Protein AF-A0A662BK34-F1 (afdb_monomer_lite)

pLDDT: mean 85.8, std 8.91, range [54.91, 97.69]

Secondary structure (DSSP, 8-state):
--HHHHHHHHHHHHHHHHHGGGTTT-EE-SSPPBTTEEEEEETTEEEEEESS--TTSEEEEESEEEEEEEEEESS-SSPPPPEEEETTEEEEE----TT--SS-EEEEEEEEEEEEETTS-EEPP-TTS-EEEETTSSEEEEEEE-SSSSS-EEEEEEEEEEE----S-EEEEEESS--SS-EEEEETTEEEEE-TT--EEEEE--SSS-EEEEEEES-STTTTS-----EEEEEE-

Foldseek 3Di:
DPVVVVVVVVVVVVCCVQCVVQPPPWAADLADADPQGGWTDDVQKIKGWGQPCDPVQKDKRAFKDFAWPFKAWSNDPPDTWDWDDDPRIIITRHDPDPPADNGTTIMMTGGPDDMGGRSQQAFEADPQRKTWWFPVNWDFDWDWDAPDPVGIDTAGFKTKHKYDAGPFFKKKKFAPDQDQAWKWKAKQNDIDIRHRPRGIDIDTHDHPDIIMIMMGGPDPVCSNPHPPGRGMMIHTD

Structure (mmCIF, N/CA/C/O backbone):
data_AF-A0A662BK34-F1
#
_entry.id   AF-A0A662BK34-F1
#
loop_
_atom_site.group_PDB
_atom_site.id
_atom_site.type_symbol
_atom_site.label_atom_id
_atom_site.label_alt_id
_atom_site.label_comp_id
_atom_site.label_asym_id
_atom_site.label_entity_id
_atom_site.label_seq_id
_atom_site.pdbx_PDB_ins_code
_atom_site.Cartn_x
_atom_site.Cartn_y
_atom_site.Cartn_z
_atom_site.occupancy
_atom_site.B_iso_or_equiv
_atom_site.auth_seq_id
_atom_site.auth_comp_id
_atom_site.auth_asym_id
_atom_site.auth_atom_id
_atom_site.pdbx_PDB_model_num
ATOM 1 N N . ILE A 1 1 ? -13.300 9.772 -33.856 1.00 63.00 1 ILE A N 1
ATOM 2 C CA . ILE A 1 1 ? -11.985 9.731 -33.183 1.00 63.00 1 ILE A CA 1
ATOM 3 C C . ILE A 1 1 ? -11.065 10.615 -33.995 1.00 63.00 1 ILE A C 1
ATOM 5 O O . ILE A 1 1 ? -10.860 10.325 -35.169 1.00 63.00 1 ILE A O 1
ATOM 9 N N . ILE A 1 2 ? -10.613 11.719 -33.412 1.00 89.44 2 ILE A N 1
ATOM 10 C CA . ILE A 1 2 ? -9.657 12.636 -34.048 1.00 89.44 2 ILE A CA 1
ATOM 11 C C . ILE A 1 2 ? -8.292 11.929 -34.095 1.00 89.44 2 ILE A C 1
ATOM 13 O O . ILE A 1 2 ? -8.001 11.102 -33.230 1.00 89.44 2 ILE A O 1
ATOM 17 N N . ASP A 1 3 ? -7.444 12.216 -35.085 1.00 88.50 3 ASP A N 1
ATOM 18 C CA . ASP A 1 3 ? -6.164 11.506 -35.256 1.00 88.50 3 ASP A CA 1
ATOM 19 C C . ASP A 1 3 ? -5.284 11.518 -33.998 1.00 88.50 3 ASP A C 1
ATOM 21 O O . ASP A 1 3 ? -4.658 10.508 -33.676 1.00 88.50 3 ASP A O 1
ATOM 25 N N . PHE A 1 4 ? -5.316 12.613 -33.236 1.00 89.12 4 PHE A N 1
ATOM 26 C CA . PHE A 1 4 ? -4.666 12.711 -31.930 1.00 89.12 4 PHE A CA 1
ATOM 27 C C . PHE A 1 4 ? -5.143 11.628 -30.946 1.00 89.12 4 PHE A C 1
ATOM 29 O O . PHE A 1 4 ? -4.330 10.901 -30.380 1.00 89.12 4 PHE A O 1
ATOM 36 N N . GLU A 1 5 ? -6.458 11.463 -30.775 1.00 91.00 5 GLU A N 1
ATOM 37 C CA . GLU A 1 5 ? -7.036 10.460 -29.869 1.00 91.00 5 GLU A CA 1
ATOM 38 C C . GLU A 1 5 ? -6.658 9.040 -30.306 1.00 91.00 5 GLU A C 1
ATOM 40 O O . GLU A 1 5 ? -6.354 8.180 -29.479 1.00 91.00 5 GLU A O 1
ATOM 45 N N . LYS A 1 6 ? -6.627 8.793 -31.621 1.00 92.50 6 LYS A N 1
ATOM 46 C CA . LYS A 1 6 ? -6.211 7.506 -32.187 1.00 92.50 6 LYS A CA 1
ATOM 47 C C . LYS A 1 6 ? -4.746 7.207 -31.876 1.00 92.50 6 LYS A C 1
ATOM 49 O O . LYS A 1 6 ? -4.426 6.071 -31.533 1.00 92.50 6 LYS A O 1
ATOM 54 N N . GLN A 1 7 ? -3.862 8.194 -32.007 1.00 92.38 7 GLN A N 1
ATOM 55 C CA . GLN A 1 7 ? -2.442 8.047 -31.675 1.00 92.38 7 GLN A CA 1
ATOM 56 C C . GLN A 1 7 ? -2.240 7.829 -30.174 1.00 92.38 7 GLN A C 1
ATOM 58 O O . GLN A 1 7 ? -1.493 6.930 -29.794 1.00 92.38 7 GLN A O 1
ATOM 63 N N . LEU A 1 8 ? -2.966 8.569 -29.331 1.00 92.12 8 LEU A N 1
ATOM 64 C CA . LEU A 1 8 ? -2.924 8.413 -27.879 1.00 92.12 8 LEU A CA 1
ATOM 65 C C . LEU A 1 8 ? -3.341 7.001 -27.451 1.00 92.12 8 LEU A C 1
ATOM 67 O O . LEU A 1 8 ? -2.605 6.328 -26.733 1.00 92.12 8 LEU A O 1
ATOM 71 N N . LEU A 1 9 ? -4.491 6.518 -27.931 1.00 94.12 9 LEU A N 1
ATOM 72 C CA . LEU A 1 9 ? -4.982 5.174 -27.610 1.00 94.12 9 LEU A CA 1
ATOM 73 C C . LEU A 1 9 ? -4.035 4.081 -28.112 1.00 94.12 9 LEU A C 1
ATOM 75 O O . LEU A 1 9 ? -3.828 3.087 -27.418 1.00 94.12 9 LEU A O 1
ATOM 79 N N . LYS A 1 10 ? -3.421 4.271 -29.287 1.00 93.62 10 LYS A N 1
ATOM 80 C CA . LYS A 1 10 ? -2.387 3.359 -29.791 1.00 93.62 10 LYS A CA 1
ATOM 81 C C . LYS A 1 10 ? -1.150 3.340 -28.895 1.00 93.62 10 LYS A C 1
ATOM 83 O O . LYS A 1 10 ? -0.682 2.254 -28.578 1.00 93.62 10 LYS A O 1
ATOM 88 N N . GLY A 1 11 ? -0.658 4.501 -28.462 1.00 92.38 11 GLY A N 1
ATOM 89 C CA . GLY A 1 11 ? 0.490 4.589 -27.553 1.00 92.38 11 GLY A CA 1
ATOM 90 C C . GLY A 1 11 ? 0.216 3.913 -26.208 1.00 92.38 11 GLY A C 1
ATOM 91 O O . GLY A 1 11 ? 1.036 3.136 -25.724 1.00 92.38 11 GLY A O 1
ATOM 92 N N . ILE A 1 12 ? -0.980 4.121 -25.646 1.00 94.25 12 ILE A N 1
ATOM 93 C CA . ILE A 1 12 ? -1.428 3.421 -24.432 1.00 94.25 12 ILE A CA 1
ATOM 94 C C . ILE A 1 12 ? -1.471 1.906 -24.669 1.00 94.25 12 ILE A C 1
ATOM 96 O O . ILE A 1 12 ? -0.979 1.145 -23.839 1.00 94.25 12 ILE A O 1
ATOM 100 N N . GLY A 1 13 ? -2.026 1.463 -25.802 1.00 95.19 13 GLY A N 1
ATOM 101 C CA . GLY A 1 13 ? -2.084 0.049 -26.177 1.00 95.19 13 GLY A CA 1
ATOM 102 C C . GLY A 1 13 ? -0.701 -0.597 -26.260 1.00 95.19 13 GLY A C 1
ATOM 103 O O . GLY A 1 13 ? -0.473 -1.619 -25.622 1.00 95.19 13 GLY A O 1
ATOM 104 N N . GLN A 1 14 ? 0.244 0.041 -26.953 1.00 94.00 14 GLN A N 1
ATOM 105 C CA . GLN A 1 14 ? 1.631 -0.430 -27.069 1.00 94.00 14 GLN A CA 1
ATOM 106 C C . GLN A 1 14 ? 2.324 -0.528 -25.706 1.00 94.00 14 GLN A C 1
ATOM 108 O O . GLN A 1 14 ? 3.015 -1.505 -25.419 1.00 94.00 14 GLN A O 1
ATOM 113 N N . TRP A 1 15 ? 2.110 0.456 -24.828 1.00 95.12 15 TRP A N 1
ATOM 114 C CA . TRP A 1 15 ? 2.654 0.395 -23.475 1.00 95.12 15 TRP A CA 1
ATOM 115 C C . TRP A 1 15 ? 2.042 -0.757 -22.665 1.00 95.12 15 TRP A C 1
ATOM 117 O O . TRP A 1 15 ? 2.765 -1.451 -21.947 1.00 95.12 15 TRP A O 1
ATOM 127 N N . LEU A 1 16 ? 0.731 -0.991 -22.795 1.00 95.88 16 LEU A N 1
ATOM 128 C CA . LEU A 1 16 ? 0.013 -2.073 -22.113 1.00 95.88 16 LEU A CA 1
ATOM 129 C C . LEU A 1 16 ? 0.376 -3.467 -22.634 1.00 95.88 16 LEU A C 1
ATOM 131 O O . LEU A 1 16 ? 0.352 -4.411 -21.848 1.00 95.88 16 LEU A O 1
ATOM 135 N N . GLU A 1 17 ? 0.740 -3.623 -23.906 1.00 94.38 17 GLU A N 1
ATOM 136 C CA . GLU A 1 17 ? 1.215 -4.909 -24.443 1.00 94.38 17 GLU A CA 1
ATOM 137 C C . GLU A 1 17 ? 2.456 -5.411 -23.691 1.00 94.38 17 GLU A C 1
ATOM 139 O O . GLU A 1 17 ? 2.564 -6.598 -23.387 1.00 94.38 17 GLU A O 1
ATOM 144 N N . ILE A 1 18 ? 3.355 -4.497 -23.317 1.00 93.00 18 ILE A N 1
ATOM 145 C CA . ILE A 1 18 ? 4.576 -4.816 -22.567 1.00 93.00 18 ILE A CA 1
ATOM 146 C C . ILE A 1 18 ? 4.300 -4.840 -21.057 1.00 93.00 18 ILE A C 1
ATOM 148 O O . ILE A 1 18 ? 4.719 -5.757 -20.348 1.00 93.00 18 ILE A O 1
ATOM 152 N N . ASN A 1 19 ? 3.592 -3.826 -20.549 1.00 95.81 19 ASN A N 1
ATOM 153 C CA . ASN A 1 19 ? 3.498 -3.548 -19.115 1.00 95.81 19 ASN A CA 1
ATOM 154 C C . ASN A 1 19 ? 2.170 -3.964 -18.471 1.00 95.81 19 ASN A C 1
ATOM 156 O O . ASN A 1 19 ? 1.983 -3.793 -17.265 1.00 95.81 19 ASN A O 1
ATOM 160 N N . GLY A 1 20 ? 1.247 -4.550 -19.234 1.00 96.25 20 GLY A N 1
ATOM 161 C CA . GLY A 1 20 ? -0.103 -4.886 -18.781 1.00 96.25 20 GLY A CA 1
ATOM 162 C C . GLY A 1 20 ? -0.134 -5.808 -17.563 1.00 96.25 20 GLY A C 1
ATOM 163 O O . GLY A 1 20 ? -1.050 -5.710 -16.748 1.00 96.25 20 GLY A O 1
ATOM 164 N N . GLU A 1 21 ? 0.889 -6.646 -17.357 1.00 96.00 21 GLU A N 1
ATOM 165 C CA . GLU A 1 21 ? 1.012 -7.478 -16.149 1.00 96.00 21 GLU A CA 1
ATOM 166 C C . GLU A 1 21 ? 1.027 -6.642 -14.854 1.00 96.00 21 GLU A C 1
ATOM 168 O O . GLU A 1 21 ? 0.511 -7.100 -13.831 1.00 96.00 21 GLU A O 1
ATOM 173 N N . ALA A 1 22 ? 1.566 -5.422 -14.903 1.00 96.44 22 ALA A N 1
ATOM 174 C CA . ALA A 1 22 ? 1.644 -4.494 -13.777 1.00 96.44 22 ALA A CA 1
ATOM 175 C C . ALA A 1 22 ? 0.348 -3.703 -13.529 1.00 96.44 22 ALA A C 1
ATOM 177 O O . ALA A 1 22 ? 0.244 -2.983 -12.537 1.00 96.44 22 ALA A O 1
ATOM 178 N N . ILE A 1 23 ? -0.654 -3.848 -14.400 1.00 96.00 23 ILE A N 1
ATOM 179 C CA . ILE A 1 23 ? -1.960 -3.185 -14.286 1.00 96.00 23 ILE A CA 1
ATOM 180 C C . ILE A 1 23 ? -3.066 -4.217 -14.057 1.00 96.00 23 ILE A C 1
ATOM 182 O O . ILE A 1 23 ? -3.838 -4.124 -13.103 1.00 96.00 23 ILE A O 1
ATOM 186 N N . TYR A 1 24 ? -3.147 -5.240 -14.905 1.00 94.44 24 TYR A N 1
ATOM 187 C CA . TYR A 1 24 ? -4.232 -6.212 -14.856 1.00 94.44 24 TYR A CA 1
ATOM 188 C C . TYR A 1 24 ? -4.086 -7.171 -13.676 1.00 94.44 24 TYR A C 1
ATOM 190 O O . TYR A 1 24 ? -3.050 -7.820 -13.493 1.00 94.44 24 TYR A O 1
ATOM 198 N N . ASN A 1 25 ? -5.167 -7.318 -12.905 1.00 92.44 25 ASN A N 1
ATOM 199 C CA . ASN A 1 25 ? -5.241 -8.167 -11.712 1.00 92.44 25 ASN A CA 1
ATOM 200 C C . ASN A 1 25 ? -4.180 -7.838 -10.644 1.00 92.44 25 ASN A C 1
ATOM 202 O O . ASN A 1 25 ? -3.797 -8.714 -9.862 1.00 92.44 25 ASN A O 1
ATOM 206 N N . THR A 1 26 ? -3.677 -6.603 -10.612 1.00 93.38 26 THR A N 1
ATOM 207 C CA . THR A 1 26 ? -2.873 -6.106 -9.494 1.00 93.38 26 THR A CA 1
ATOM 208 C C . THR A 1 26 ? -3.772 -5.498 -8.419 1.00 93.38 26 THR A C 1
ATOM 210 O O . THR A 1 26 ? -4.963 -5.247 -8.617 1.00 93.38 26 THR A O 1
ATOM 213 N N . LYS A 1 27 ? -3.212 -5.321 -7.226 1.00 86.00 27 LYS A N 1
ATOM 214 C CA . LYS A 1 27 ? -3.843 -4.613 -6.113 1.00 86.00 27 LYS A CA 1
ATOM 215 C C . LYS A 1 27 ? -3.007 -3.398 -5.744 1.00 86.00 27 LYS A C 1
ATOM 217 O O . LYS A 1 27 ? -1.825 -3.322 -6.087 1.00 86.00 27 LYS A O 1
ATOM 222 N N . ILE A 1 28 ? -3.623 -2.487 -4.998 1.00 80.00 28 ILE A N 1
ATOM 223 C CA . ILE A 1 28 ? -2.885 -1.437 -4.302 1.00 80.00 28 ILE A CA 1
ATOM 224 C C . ILE A 1 28 ? -1.816 -2.079 -3.408 1.00 80.00 28 ILE A C 1
ATOM 226 O O . ILE A 1 28 ? -2.084 -3.082 -2.739 1.00 80.00 28 ILE A O 1
ATOM 230 N N . SER A 1 29 ? -0.595 -1.553 -3.472 1.00 82.88 29 SER A N 1
ATOM 231 C CA . SER A 1 29 ? 0.490 -1.966 -2.587 1.00 82.88 29 SER A CA 1
ATOM 232 C C . SER A 1 29 ? 0.314 -1.330 -1.206 1.00 82.88 29 SER A C 1
ATOM 234 O O . SER A 1 29 ? -0.200 -0.221 -1.103 1.00 82.88 29 SER A O 1
ATOM 236 N N . ASP A 1 30 ? 0.795 -1.998 -0.155 1.00 75.50 30 ASP A N 1
ATOM 237 C CA . ASP A 1 30 ? 0.890 -1.411 1.194 1.00 75.50 30 ASP A CA 1
ATOM 238 C C . ASP A 1 30 ? 2.028 -0.360 1.295 1.00 75.50 30 ASP A C 1
ATOM 240 O O . ASP A 1 30 ? 2.237 0.246 2.346 1.00 75.50 30 ASP A O 1
ATOM 244 N N . ILE A 1 31 ? 2.768 -0.149 0.200 1.00 84.50 31 ILE A N 1
ATOM 245 C CA . ILE A 1 31 ? 3.833 0.848 0.050 1.00 84.50 31 ILE A CA 1
ATOM 246 C C . ILE A 1 31 ? 3.207 2.168 -0.397 1.00 84.50 31 ILE A C 1
ATOM 248 O O . ILE A 1 31 ? 2.439 2.195 -1.361 1.00 84.50 31 ILE A O 1
ATOM 252 N N . LYS A 1 32 ? 3.541 3.266 0.291 1.00 82.25 32 LYS A N 1
ATOM 253 C CA . LYS A 1 32 ? 3.050 4.597 -0.083 1.00 82.25 32 LYS A CA 1
ATOM 254 C C . LYS A 1 32 ? 3.668 5.046 -1.403 1.00 82.25 32 LYS A C 1
ATOM 256 O O . LYS A 1 32 ? 4.689 4.520 -1.839 1.00 82.25 32 LYS A O 1
ATOM 261 N N . GLU A 1 33 ? 3.054 6.048 -2.014 1.00 87.31 33 GLU A N 1
ATOM 262 C CA . GLU A 1 33 ? 3.647 6.760 -3.142 1.00 87.31 33 GLU A CA 1
ATOM 263 C C . GLU A 1 33 ? 5.068 7.228 -2.800 1.00 87.31 33 GLU A C 1
ATOM 265 O O . GLU A 1 33 ? 5.336 7.701 -1.690 1.00 87.31 33 GLU A O 1
ATOM 270 N N . GLN A 1 34 ? 5.978 7.014 -3.743 1.00 89.50 34 GLN A N 1
ATOM 271 C CA . GLN A 1 34 ? 7.381 7.393 -3.657 1.00 89.50 34 GLN A CA 1
ATOM 272 C C . GLN A 1 34 ? 7.601 8.630 -4.530 1.00 89.50 34 GLN A C 1
ATOM 274 O O . GLN A 1 34 ? 6.810 8.927 -5.420 1.00 89.50 34 GLN A O 1
ATOM 279 N N . ASN A 1 35 ? 8.709 9.335 -4.322 1.00 91.56 35 ASN A N 1
ATOM 280 C CA . ASN A 1 35 ? 9.047 10.521 -5.117 1.00 91.56 35 ASN A CA 1
ATOM 281 C C . ASN A 1 35 ? 9.228 10.243 -6.621 1.00 91.56 35 ASN A C 1
ATOM 283 O O . ASN A 1 35 ? 9.184 11.181 -7.401 1.00 91.56 35 ASN A O 1
ATOM 287 N N . TRP A 1 36 ? 9.464 8.988 -7.008 1.00 94.12 36 TRP A N 1
ATOM 288 C CA . TRP A 1 36 ? 9.629 8.562 -8.398 1.00 94.12 36 TRP A CA 1
ATOM 289 C C . TRP A 1 36 ? 8.366 7.938 -9.010 1.00 94.12 36 TRP A C 1
ATOM 291 O O . TRP A 1 36 ? 8.361 7.616 -10.201 1.00 94.12 36 TRP A O 1
ATOM 301 N N . GLY A 1 37 ? 7.316 7.691 -8.215 1.00 94.44 37 GLY A N 1
ATOM 302 C CA . GLY A 1 37 ? 6.080 7.068 -8.690 1.00 94.44 37 GLY A CA 1
ATOM 303 C C . GLY A 1 37 ? 5.403 6.131 -7.687 1.00 94.44 37 GLY A C 1
ATOM 304 O O . GLY A 1 37 ? 5.456 6.313 -6.470 1.00 94.44 37 GLY A O 1
ATOM 305 N N . VAL A 1 38 ? 4.710 5.117 -8.210 1.00 93.81 38 VAL A N 1
ATOM 306 C CA . VAL A 1 38 ? 3.758 4.295 -7.442 1.00 93.81 38 VAL A CA 1
ATOM 307 C C . VAL A 1 38 ? 4.045 2.802 -7.537 1.00 93.81 38 VAL A C 1
ATOM 309 O O . VAL A 1 38 ? 4.716 2.324 -8.451 1.00 93.81 38 VAL A O 1
ATOM 312 N N . VAL A 1 39 ? 3.495 2.037 -6.590 1.00 94.50 39 VAL A N 1
ATOM 313 C CA . VAL A 1 39 ? 3.667 0.583 -6.530 1.00 94.50 39 VAL A CA 1
ATOM 314 C C . VAL A 1 39 ? 2.324 -0.130 -6.591 1.00 94.50 39 VAL A C 1
ATOM 316 O O . VAL A 1 39 ? 1.399 0.162 -5.833 1.00 94.50 39 VAL A O 1
ATOM 319 N N . THR A 1 40 ? 2.246 -1.136 -7.455 1.00 95.25 40 THR A N 1
ATOM 320 C CA . THR A 1 40 ? 1.142 -2.106 -7.472 1.00 95.25 40 THR A CA 1
ATOM 321 C C . THR A 1 40 ? 1.669 -3.488 -7.110 1.00 95.25 40 THR A C 1
ATOM 323 O O . THR A 1 40 ? 2.862 -3.760 -7.244 1.00 95.25 40 THR A O 1
ATOM 326 N N . ALA A 1 41 ? 0.801 -4.370 -6.621 1.00 93.88 41 ALA A N 1
ATOM 327 C CA . ALA A 1 41 ? 1.224 -5.648 -6.064 1.00 93.88 41 ALA A CA 1
ATOM 328 C C . ALA A 1 41 ? 0.443 -6.840 -6.625 1.00 93.88 41 ALA A C 1
ATOM 330 O O . ALA A 1 41 ? -0.775 -6.792 -6.826 1.00 93.88 41 ALA A O 1
ATOM 331 N N . LYS A 1 42 ? 1.163 -7.950 -6.785 1.00 94.38 42 LYS A N 1
ATOM 332 C CA . LYS A 1 42 ? 0.642 -9.317 -6.895 1.00 94.38 42 LYS A CA 1
ATOM 333 C C . LYS A 1 42 ? 1.298 -10.182 -5.813 1.00 94.38 42 LYS A C 1
ATOM 335 O O . LYS A 1 42 ? 2.278 -9.762 -5.193 1.00 94.38 42 LYS A O 1
ATOM 340 N N . PRO A 1 43 ? 0.785 -11.394 -5.540 1.00 90.75 43 PRO A N 1
ATOM 341 C CA . PRO A 1 43 ? 1.474 -12.313 -4.643 1.00 90.75 43 PRO A CA 1
ATOM 342 C C . PRO A 1 43 ? 2.949 -12.468 -5.050 1.00 90.75 43 PRO A C 1
ATOM 344 O O . PRO A 1 43 ? 3.231 -12.813 -6.194 1.00 90.75 43 PRO A O 1
ATOM 347 N N . LYS A 1 44 ? 3.875 -12.193 -4.118 1.00 92.75 44 LYS A N 1
ATOM 348 C CA . LYS A 1 44 ? 5.341 -12.300 -4.301 1.00 92.75 44 LYS A CA 1
ATOM 349 C C . LYS A 1 44 ? 5.974 -11.346 -5.325 1.00 92.75 44 LYS A C 1
ATOM 351 O O . LYS A 1 44 ? 7.162 -11.482 -5.608 1.00 92.75 44 LYS A O 1
ATOM 356 N N . LYS A 1 45 ? 5.218 -10.380 -5.860 1.00 95.88 45 LYS A N 1
ATOM 357 C CA . LYS A 1 45 ? 5.717 -9.394 -6.828 1.00 95.88 45 LYS A CA 1
ATOM 358 C C . LYS A 1 45 ? 5.227 -7.991 -6.509 1.00 95.88 45 LYS A C 1
ATOM 360 O O . LYS A 1 45 ? 4.035 -7.779 -6.282 1.00 95.88 45 LYS A O 1
ATOM 365 N N . LEU A 1 46 ? 6.139 -7.034 -6.553 1.00 96.25 46 LEU A N 1
ATOM 366 C CA . LEU A 1 46 ? 5.824 -5.613 -6.610 1.00 96.25 46 LEU A CA 1
ATOM 367 C C . LEU A 1 46 ? 6.178 -5.096 -8.001 1.00 96.25 46 LEU A C 1
ATOM 369 O O . LEU A 1 46 ? 7.226 -5.448 -8.540 1.00 96.25 46 LEU A O 1
ATOM 373 N N . TYR A 1 47 ? 5.310 -4.267 -8.567 1.00 97.50 47 TYR A N 1
ATOM 374 C CA . TYR A 1 47 ? 5.571 -3.554 -9.810 1.00 97.50 47 TYR A CA 1
ATOM 375 C C . TYR A 1 47 ? 5.777 -2.084 -9.477 1.00 97.50 47 TYR A C 1
ATOM 377 O O . TYR A 1 47 ? 4.853 -1.419 -8.997 1.00 97.50 47 TYR A O 1
ATOM 385 N N . LEU A 1 48 ? 7.002 -1.619 -9.694 1.00 96.94 48 LEU A N 1
ATOM 386 C CA . LEU A 1 48 ? 7.438 -0.252 -9.452 1.00 96.94 48 LEU A CA 1
ATOM 387 C C . LEU A 1 48 ? 7.205 0.536 -10.739 1.00 96.94 48 LEU A C 1
ATOM 389 O O . LEU A 1 48 ? 7.902 0.314 -11.727 1.00 96.94 48 LEU A O 1
ATOM 393 N N . HIS A 1 49 ? 6.204 1.410 -10.739 1.00 96.69 49 HIS A N 1
ATOM 394 C CA . HIS A 1 49 ? 5.889 2.282 -11.868 1.00 96.69 49 HIS A CA 1
ATOM 395 C C . HIS A 1 49 ? 6.728 3.553 -11.743 1.00 96.69 49 HIS A C 1
ATOM 397 O O . HIS A 1 49 ? 6.326 4.494 -11.060 1.00 96.69 49 HIS A O 1
ATOM 403 N N . VAL A 1 50 ? 7.910 3.556 -12.363 1.00 95.75 50 VAL A N 1
ATOM 404 C CA . VAL A 1 50 ? 8.862 4.676 -12.335 1.00 95.75 50 VAL A CA 1
ATOM 405 C C . VAL A 1 50 ? 8.417 5.722 -13.349 1.00 95.75 50 VAL A C 1
ATOM 407 O O . VAL A 1 50 ? 8.615 5.541 -14.550 1.00 95.75 50 VAL A O 1
ATOM 410 N N . MET A 1 51 ? 7.762 6.773 -12.863 1.00 94.38 51 MET A N 1
ATOM 411 C CA . MET A 1 51 ? 7.261 7.898 -13.660 1.00 94.38 51 MET A CA 1
ATOM 412 C C . MET A 1 51 ? 8.320 8.992 -13.780 1.00 94.38 51 MET A C 1
ATOM 414 O O . MET A 1 51 ? 8.590 9.461 -14.880 1.00 94.38 51 MET A O 1
ATOM 418 N N . ASP A 1 52 ? 8.980 9.310 -12.666 1.00 92.06 52 ASP A N 1
ATOM 419 C CA . ASP A 1 52 ? 10.094 10.250 -12.628 1.00 92.06 52 ASP A CA 1
ATOM 420 C C . ASP A 1 52 ? 11.399 9.465 -12.496 1.00 92.06 52 ASP A C 1
ATOM 422 O O . ASP A 1 52 ? 11.796 9.044 -11.406 1.00 92.06 52 ASP A O 1
ATOM 426 N N . TYR A 1 53 ? 12.049 9.219 -13.635 1.00 90.88 53 TYR A N 1
ATOM 427 C CA . TYR A 1 53 ? 13.304 8.473 -13.675 1.00 90.88 53 TYR A CA 1
ATOM 428 C C . TYR A 1 53 ? 14.437 9.298 -13.036 1.00 90.88 53 TYR A C 1
ATOM 430 O O . TYR A 1 53 ? 14.747 10.387 -13.530 1.00 90.88 53 TYR A O 1
ATOM 438 N N . PRO A 1 54 ? 15.073 8.824 -11.948 1.00 90.69 54 PRO A N 1
ATOM 439 C CA . PRO A 1 54 ? 16.128 9.574 -11.276 1.00 90.69 54 PRO A CA 1
ATOM 440 C C . PRO A 1 54 ? 17.349 9.792 -12.176 1.00 90.69 54 PRO A C 1
ATOM 442 O O . PRO A 1 54 ? 17.895 8.835 -12.715 1.00 90.69 54 PRO A O 1
ATOM 445 N N . GLN A 1 55 ? 17.853 11.028 -12.243 1.00 87.88 55 GLN A N 1
ATOM 446 C CA . GLN A 1 55 ? 19.093 11.357 -12.971 1.00 87.88 55 GLN A CA 1
ATOM 447 C C . GLN A 1 55 ? 20.340 10.650 -12.421 1.00 87.88 55 GLN A C 1
ATOM 449 O O . GLN A 1 55 ? 21.358 10.570 -13.097 1.00 87.88 55 GLN A O 1
ATOM 454 N N . SER A 1 56 ? 20.285 10.175 -11.176 1.00 89.62 56 SER A N 1
ATOM 455 C CA . SER A 1 56 ? 21.368 9.429 -10.534 1.00 89.62 56 SER A CA 1
ATOM 456 C C . SER A 1 56 ? 21.452 7.966 -10.977 1.00 89.62 56 SER A C 1
ATOM 458 O O . SER A 1 56 ? 22.316 7.250 -10.470 1.00 89.62 56 SER A O 1
ATOM 460 N N . ASP A 1 57 ? 20.518 7.499 -11.816 1.00 91.44 57 ASP A N 1
ATOM 461 C CA . ASP A 1 57 ? 20.314 6.086 -12.162 1.00 91.44 57 ASP A CA 1
ATOM 462 C C . ASP A 1 57 ? 20.185 5.176 -10.927 1.00 91.44 57 ASP A C 1
ATOM 464 O O . ASP A 1 57 ? 20.487 3.982 -10.951 1.00 91.44 57 ASP A O 1
ATOM 468 N N . LYS A 1 58 ? 19.723 5.745 -9.809 1.00 93.88 58 LYS A N 1
ATOM 469 C CA . LYS A 1 58 ? 19.503 5.036 -8.549 1.00 93.88 58 LYS A CA 1
ATOM 470 C C . LYS A 1 58 ? 18.092 5.288 -8.057 1.00 93.88 58 LYS A C 1
ATOM 472 O O . LYS A 1 58 ? 17.745 6.404 -7.672 1.00 93.88 58 LYS A O 1
ATOM 477 N N . LEU A 1 59 ? 17.294 4.227 -8.030 1.00 95.75 59 LEU A N 1
ATOM 478 C CA . LEU A 1 59 ? 15.945 4.252 -7.483 1.00 95.75 59 LEU A CA 1
ATOM 479 C C . LEU A 1 59 ? 15.995 3.885 -6.004 1.00 95.75 59 LEU A C 1
ATOM 481 O O . LEU A 1 59 ? 16.439 2.793 -5.653 1.00 95.75 59 LEU A O 1
ATOM 485 N N . VAL A 1 60 ? 15.517 4.770 -5.137 1.00 94.94 60 VAL A N 1
ATOM 486 C CA . VAL A 1 60 ? 15.386 4.473 -3.708 1.00 94.94 60 VAL A CA 1
ATOM 487 C C . VAL A 1 60 ? 13.960 4.009 -3.445 1.00 94.94 60 VAL A C 1
ATOM 489 O O . VAL A 1 60 ? 13.015 4.785 -3.561 1.00 94.94 60 VAL A O 1
ATOM 492 N N . LEU A 1 61 ? 13.790 2.731 -3.118 1.00 93.56 61 LEU A N 1
ATOM 493 C CA . LEU A 1 61 ? 12.523 2.171 -2.666 1.00 93.56 61 LEU A CA 1
ATOM 494 C C . LEU A 1 61 ? 12.533 2.122 -1.138 1.00 93.56 61 LEU A C 1
ATOM 496 O O . LEU A 1 61 ? 13.186 1.263 -0.540 1.00 93.56 61 LEU A O 1
ATOM 500 N N . SER A 1 62 ? 11.825 3.060 -0.515 1.00 90.06 62 SER A N 1
ATOM 501 C CA . SER A 1 62 ? 11.854 3.231 0.933 1.00 90.06 62 SER A CA 1
ATOM 502 C C . SER A 1 62 ? 10.761 2.446 1.641 1.00 90.06 62 SER A C 1
ATOM 504 O O . SER A 1 62 ? 9.632 2.291 1.168 1.00 90.06 62 SER A O 1
ATOM 506 N N . GLY A 1 63 ? 11.089 2.025 2.858 1.00 79.19 63 GLY A N 1
ATOM 507 C CA . GLY A 1 63 ? 10.117 1.519 3.813 1.00 79.19 63 GLY A CA 1
ATOM 508 C C . GLY A 1 63 ? 9.584 0.125 3.505 1.00 79.19 63 GLY A C 1
ATOM 509 O O . GLY A 1 63 ? 8.411 -0.185 3.768 1.00 79.19 63 GLY A O 1
ATOM 510 N N . ILE A 1 64 ? 10.460 -0.710 2.953 1.00 85.44 64 ILE A N 1
ATOM 511 C CA . ILE A 1 64 ? 10.196 -2.117 2.696 1.00 85.44 64 ILE A CA 1
ATOM 512 C C . ILE A 1 64 ? 11.252 -2.985 3.359 1.00 85.44 64 ILE A C 1
ATOM 514 O O . ILE A 1 64 ? 12.438 -2.670 3.398 1.00 85.44 64 ILE A O 1
ATOM 518 N N . ASP A 1 65 ? 10.802 -4.125 3.848 1.00 84.19 65 ASP A N 1
ATOM 519 C CA . ASP A 1 65 ? 11.653 -5.199 4.293 1.00 84.19 65 ASP A CA 1
ATOM 520 C C . ASP A 1 65 ? 11.161 -6.509 3.677 1.00 84.19 65 ASP A C 1
ATOM 522 O O . ASP A 1 65 ? 10.077 -7.016 3.982 1.00 84.19 65 ASP A O 1
ATOM 526 N N . ALA A 1 66 ? 11.953 -7.007 2.731 1.00 86.94 66 ALA A N 1
ATOM 527 C CA . ALA A 1 66 ? 11.686 -8.225 1.990 1.00 86.94 66 ALA A CA 1
ATOM 528 C C . ALA A 1 66 ? 12.994 -8.943 1.646 1.00 86.94 66 ALA A C 1
ATOM 530 O O . ALA A 1 66 ? 14.025 -8.304 1.407 1.00 86.94 66 ALA A O 1
ATOM 531 N N . ASP A 1 67 ? 12.923 -10.272 1.574 1.00 90.56 67 ASP A N 1
ATOM 532 C CA . ASP A 1 67 ? 13.984 -11.093 0.998 1.00 90.56 67 ASP A CA 1
ATOM 533 C C . ASP A 1 67 ? 13.911 -11.008 -0.532 1.00 90.56 67 ASP A C 1
ATOM 535 O O . ASP A 1 67 ? 12.972 -11.525 -1.146 1.00 90.56 67 ASP A O 1
ATOM 539 N N . ILE A 1 68 ? 14.858 -10.292 -1.138 1.00 94.50 68 ILE A N 1
ATOM 540 C CA . ILE A 1 68 ? 14.865 -9.999 -2.573 1.00 94.50 68 ILE A CA 1
ATOM 541 C C . ILE A 1 68 ? 15.235 -11.269 -3.337 1.00 94.50 68 ILE A C 1
ATOM 543 O O . ILE A 1 68 ? 16.343 -11.782 -3.210 1.00 94.50 68 ILE A O 1
ATOM 547 N N . LYS A 1 69 ? 14.330 -11.737 -4.197 1.00 96.31 69 LYS A N 1
ATOM 548 C CA . LYS A 1 69 ? 14.603 -12.847 -5.113 1.00 96.31 69 LYS A CA 1
ATOM 549 C C . LYS A 1 69 ? 15.245 -12.352 -6.406 1.00 96.31 69 LYS A C 1
ATOM 551 O O . LYS A 1 69 ? 16.233 -12.920 -6.859 1.00 96.31 69 LYS A O 1
ATOM 556 N N . LYS A 1 70 ? 14.649 -11.334 -7.031 1.00 97.12 70 LYS A N 1
ATOM 557 C CA . LYS A 1 70 ? 15.130 -10.749 -8.289 1.00 97.12 70 LYS A CA 1
ATOM 558 C C . LYS A 1 70 ? 14.497 -9.384 -8.512 1.00 97.12 70 LYS A C 1
ATOM 560 O O . LYS A 1 70 ? 13.312 -9.206 -8.243 1.00 97.12 70 LYS A O 1
ATOM 565 N N . ILE A 1 71 ? 15.266 -8.455 -9.068 1.00 97.56 71 ILE A N 1
ATOM 566 C CA . ILE A 1 71 ? 14.747 -7.183 -9.570 1.00 97.56 71 ILE A CA 1
ATOM 567 C C . ILE A 1 71 ? 15.094 -7.087 -11.049 1.00 97.56 71 ILE A C 1
ATOM 569 O O . ILE A 1 71 ? 16.236 -7.343 -11.424 1.00 97.56 71 ILE A O 1
ATOM 573 N N . HIS A 1 72 ? 14.121 -6.763 -11.893 1.00 96.69 72 HIS A N 1
ATOM 574 C CA . HIS A 1 72 ? 14.325 -6.674 -13.338 1.00 96.69 72 HIS A CA 1
ATOM 575 C C . HIS A 1 72 ? 13.317 -5.729 -13.997 1.00 96.69 72 HIS A C 1
ATOM 577 O O . HIS A 1 72 ? 12.204 -5.589 -13.490 1.00 96.69 72 HIS A O 1
ATOM 583 N N . PRO A 1 73 ? 13.635 -5.101 -15.138 1.00 95.69 73 PRO A N 1
ATOM 584 C CA . PRO A 1 73 ? 12.629 -4.403 -15.927 1.00 95.69 73 PRO A CA 1
ATOM 585 C C . PRO A 1 73 ? 11.559 -5.368 -16.443 1.00 95.69 73 PRO A C 1
ATOM 587 O O . PRO A 1 73 ? 11.825 -6.538 -16.725 1.00 95.69 73 PRO A O 1
ATOM 590 N N . LEU A 1 74 ? 10.324 -4.895 -16.587 1.00 94.69 74 LEU A N 1
ATOM 591 C CA . LEU A 1 74 ? 9.251 -5.732 -17.125 1.00 94.69 74 LEU A CA 1
ATOM 592 C C . LEU A 1 74 ? 9.439 -5.999 -18.629 1.00 94.69 74 LEU A C 1
ATOM 594 O O . LEU A 1 74 ? 9.112 -7.093 -19.092 1.00 94.69 74 LEU A O 1
ATOM 598 N N . PHE A 1 75 ? 10.035 -5.042 -19.351 1.00 92.44 75 PHE A N 1
ATOM 599 C CA . PHE A 1 75 ? 10.387 -5.167 -20.769 1.00 92.44 75 PHE A CA 1
ATOM 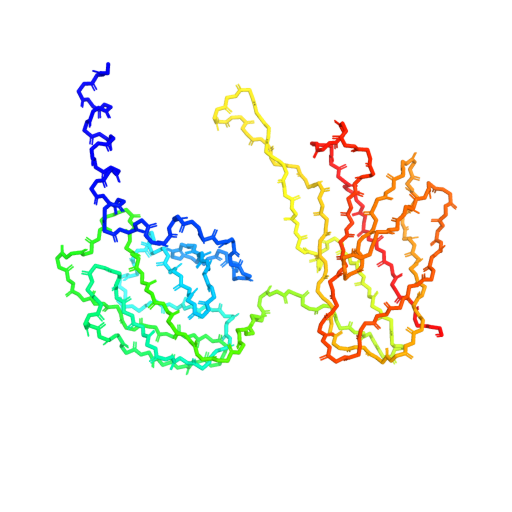600 C C . PHE A 1 75 ? 11.582 -6.102 -21.032 1.00 92.44 75 PHE A C 1
ATOM 602 O O . PHE A 1 75 ? 11.738 -6.581 -22.150 1.00 92.44 75 PHE A O 1
ATOM 609 N N . ASP A 1 76 ? 12.415 -6.382 -20.023 1.00 93.19 76 ASP A N 1
ATOM 610 C CA . ASP A 1 76 ? 13.544 -7.314 -20.115 1.00 93.19 76 ASP A CA 1
ATOM 611 C C . ASP A 1 76 ? 13.663 -8.132 -18.825 1.00 93.19 76 ASP A C 1
ATOM 613 O O . ASP A 1 76 ? 14.302 -7.744 -17.846 1.00 93.19 76 ASP A O 1
ATOM 617 N N . ARG A 1 77 ? 13.035 -9.309 -18.835 1.00 93.12 77 ARG A N 1
ATOM 618 C CA . ARG A 1 77 ? 13.004 -10.214 -17.677 1.00 93.12 77 ARG A CA 1
ATOM 619 C C . ARG A 1 77 ? 14.321 -10.941 -17.438 1.00 93.12 77 ARG A C 1
ATOM 621 O O . ARG A 1 77 ? 14.486 -11.552 -16.378 1.00 93.12 77 ARG A O 1
ATOM 628 N N . ASN A 1 78 ? 15.233 -10.928 -18.405 1.00 93.38 78 ASN A N 1
ATOM 629 C CA . ASN A 1 78 ? 16.512 -11.618 -18.298 1.00 93.38 78 ASN A CA 1
ATOM 630 C C . ASN A 1 78 ? 17.530 -10.748 -17.566 1.00 93.38 78 ASN A C 1
ATOM 632 O O . ASN A 1 78 ? 18.293 -11.277 -16.755 1.00 93.38 78 ASN A O 1
ATOM 636 N N . LEU A 1 79 ? 17.467 -9.429 -17.751 1.00 93.38 79 LEU A N 1
ATOM 637 C CA . LEU A 1 79 ? 18.299 -8.474 -17.030 1.00 93.38 79 LEU A CA 1
ATOM 638 C C . LEU A 1 79 ? 18.006 -8.490 -15.525 1.00 93.38 79 LEU A C 1
ATOM 640 O O . LEU A 1 79 ? 16.902 -8.183 -15.094 1.00 93.38 79 LEU A O 1
ATOM 644 N N . SER A 1 80 ? 19.005 -8.814 -14.704 1.00 95.81 80 SER A N 1
ATOM 645 C CA . SER A 1 80 ? 18.907 -8.675 -13.248 1.00 95.81 80 SER A CA 1
ATOM 646 C C . SER A 1 80 ? 19.582 -7.383 -12.804 1.00 95.81 80 SER A C 1
ATOM 648 O O . SER A 1 80 ? 20.776 -7.198 -13.032 1.00 95.81 80 SER A O 1
ATOM 650 N N . LEU A 1 81 ? 18.827 -6.511 -12.144 1.00 96.44 81 LEU A N 1
ATOM 651 C CA . LEU A 1 81 ? 19.341 -5.271 -11.575 1.00 96.44 81 LEU A CA 1
ATOM 652 C C . LEU A 1 81 ? 20.041 -5.545 -10.245 1.00 96.44 81 LEU A C 1
ATOM 654 O O . LEU A 1 81 ? 19.639 -6.425 -9.477 1.00 96.44 81 LEU A O 1
ATOM 658 N N . LYS A 1 82 ? 21.100 -4.779 -9.981 1.00 96.38 82 LYS A N 1
ATOM 659 C CA . LYS A 1 82 ? 21.778 -4.785 -8.686 1.00 96.38 82 LYS A CA 1
ATOM 660 C C . LYS A 1 82 ? 20.987 -3.934 -7.704 1.00 96.38 82 LYS A C 1
ATOM 662 O O . LYS A 1 82 ? 20.363 -2.943 -8.078 1.00 96.38 82 LYS A O 1
ATOM 667 N N . SER A 1 83 ? 21.035 -4.317 -6.437 1.00 95.31 83 SER A N 1
ATOM 668 C CA . SER A 1 83 ? 20.452 -3.522 -5.367 1.00 95.31 83 SER A CA 1
ATOM 669 C C . SER A 1 83 ? 21.264 -3.635 -4.093 1.00 95.31 83 SER A C 1
ATOM 671 O O . SER A 1 83 ? 21.786 -4.706 -3.781 1.00 95.31 83 SER A O 1
ATOM 673 N N . THR A 1 84 ? 21.310 -2.555 -3.328 1.00 94.31 84 THR A N 1
ATOM 674 C CA . THR A 1 84 ? 21.923 -2.510 -2.003 1.00 94.31 84 THR A CA 1
ATOM 675 C C . THR A 1 84 ? 20.896 -2.074 -0.971 1.00 94.31 84 THR A C 1
ATOM 677 O O . THR A 1 84 ? 19.989 -1.291 -1.249 1.00 94.31 84 THR A O 1
ATOM 680 N N . ARG A 1 85 ? 21.016 -2.612 0.242 1.00 90.69 85 ARG A N 1
ATOM 681 C CA . ARG A 1 85 ? 20.158 -2.229 1.361 1.00 90.69 85 ARG A CA 1
ATOM 682 C C . ARG A 1 85 ? 20.849 -1.148 2.185 1.00 90.69 85 ARG A C 1
ATOM 684 O O . ARG A 1 85 ? 22.008 -1.313 2.556 1.00 90.69 85 ARG A O 1
ATOM 691 N N . ASN A 1 86 ? 20.126 -0.077 2.491 1.00 85.50 86 ASN A N 1
ATOM 692 C CA . ASN A 1 86 ? 20.569 1.005 3.361 1.00 85.50 86 ASN A CA 1
ATOM 693 C C . ASN A 1 86 ? 19.494 1.271 4.425 1.00 85.50 86 ASN A C 1
ATOM 695 O O . ASN A 1 86 ? 18.504 1.954 4.173 1.00 85.50 86 ASN A O 1
ATOM 699 N N . GLY A 1 87 ? 19.645 0.669 5.607 1.00 82.06 87 GLY A N 1
ATOM 700 C CA . GLY A 1 87 ? 18.609 0.704 6.643 1.00 82.06 87 GLY A CA 1
ATOM 701 C C . GLY A 1 87 ? 17.295 0.063 6.170 1.00 82.06 87 GLY A C 1
ATOM 702 O O . GLY A 1 87 ? 17.269 -1.119 5.819 1.00 82.06 87 GLY A O 1
ATOM 703 N N . SER A 1 88 ? 16.206 0.841 6.172 1.00 80.00 88 SER A N 1
ATOM 704 C CA . SER A 1 88 ? 14.879 0.431 5.677 1.00 80.00 88 SER A CA 1
ATOM 705 C C . SER A 1 88 ? 14.680 0.604 4.170 1.00 80.00 88 SER A C 1
ATOM 707 O O . SER A 1 88 ? 13.583 0.344 3.669 1.00 80.00 88 SER A O 1
ATOM 709 N N . ASP A 1 89 ? 15.701 1.092 3.472 1.00 89.31 89 ASP A N 1
ATOM 710 C CA . ASP A 1 89 ? 15.605 1.468 2.071 1.00 89.31 89 ASP A CA 1
ATOM 711 C C . ASP A 1 89 ? 16.374 0.476 1.206 1.00 89.31 89 ASP A C 1
ATOM 713 O O . ASP A 1 89 ? 17.416 -0.066 1.595 1.00 89.31 89 ASP A O 1
ATOM 717 N N . ILE A 1 90 ? 15.853 0.242 0.006 1.00 93.69 90 ILE A N 1
ATOM 718 C CA . ILE A 1 90 ? 16.501 -0.568 -1.018 1.00 93.69 90 ILE A CA 1
ATOM 719 C C . ILE A 1 90 ? 16.853 0.354 -2.176 1.00 93.69 90 ILE A C 1
ATOM 721 O O . ILE A 1 90 ? 15.977 0.941 -2.806 1.00 93.69 90 ILE A O 1
ATOM 725 N N . ILE A 1 91 ? 18.147 0.485 -2.442 1.00 95.69 91 ILE A N 1
ATOM 726 C CA . ILE A 1 91 ? 18.684 1.277 -3.543 1.00 95.69 91 ILE A CA 1
ATOM 727 C C . ILE A 1 91 ? 18.878 0.330 -4.720 1.00 95.69 91 ILE A C 1
ATOM 729 O O . ILE A 1 91 ? 19.626 -0.638 -4.613 1.00 95.69 91 ILE A O 1
ATOM 733 N N . ILE A 1 92 ? 18.188 0.590 -5.823 1.00 96.75 92 ILE A N 1
ATOM 734 C CA . ILE A 1 92 ? 18.208 -0.226 -7.037 1.00 96.75 92 ILE A CA 1
ATOM 735 C C . ILE A 1 92 ? 19.004 0.532 -8.093 1.00 96.75 92 ILE A C 1
ATOM 737 O O . ILE A 1 92 ? 18.685 1.684 -8.396 1.00 96.75 92 ILE A O 1
ATOM 741 N N . ASP A 1 93 ? 20.018 -0.119 -8.655 1.00 95.38 93 ASP A N 1
ATOM 742 C CA . ASP A 1 93 ? 20.759 0.414 -9.793 1.00 95.38 93 ASP A CA 1
ATOM 743 C C . ASP A 1 93 ? 19.894 0.262 -11.045 1.00 95.38 93 ASP A C 1
ATOM 745 O O . ASP A 1 93 ? 19.534 -0.848 -11.454 1.00 95.38 93 ASP A O 1
ATOM 749 N N . LEU A 1 94 ? 19.517 1.397 -11.620 1.00 93.06 94 LEU A N 1
ATOM 750 C CA . LEU A 1 94 ? 18.658 1.459 -12.785 1.00 93.06 94 LEU A CA 1
ATOM 751 C C . LEU A 1 94 ? 19.456 1.175 -14.063 1.00 93.06 94 LEU A C 1
ATOM 753 O O . LEU A 1 94 ? 20.630 1.535 -14.162 1.00 93.06 94 LEU A O 1
ATOM 757 N N . PRO A 1 95 ? 18.847 0.512 -15.060 1.00 85.50 95 PRO A N 1
ATOM 758 C CA . PRO A 1 95 ? 19.522 0.274 -16.323 1.00 85.50 95 PRO A CA 1
ATOM 759 C C . PRO A 1 95 ? 19.664 1.583 -17.100 1.00 85.50 95 PRO A C 1
ATOM 761 O O . PRO A 1 95 ? 18.755 2.404 -17.111 1.00 85.50 95 PRO A O 1
ATOM 764 N N . VAL A 1 96 ? 20.754 1.732 -17.845 1.00 79.44 96 VAL A N 1
ATOM 765 C CA . VAL A 1 96 ? 20.832 2.728 -18.919 1.00 79.44 96 VAL A CA 1
ATOM 766 C C . VAL A 1 96 ? 20.444 2.002 -20.206 1.00 79.44 96 VAL A C 1
ATOM 768 O O . VAL A 1 96 ? 21.208 1.184 -20.714 1.00 79.44 96 VAL A O 1
ATOM 771 N N . SER A 1 97 ? 19.216 2.205 -20.689 1.00 74.12 97 SER A N 1
ATOM 772 C CA . SER A 1 97 ? 18.663 1.475 -21.839 1.00 74.12 97 SER A CA 1
ATOM 773 C C . SER A 1 97 ? 17.795 2.374 -22.715 1.00 74.12 97 SER A C 1
ATOM 775 O O . SER A 1 97 ? 17.031 3.190 -22.210 1.00 74.12 97 SER A O 1
ATOM 777 N N . SER A 1 98 ? 17.838 2.168 -24.033 1.00 67.50 98 SER A N 1
ATOM 778 C CA . SER A 1 98 ? 16.941 2.836 -24.987 1.00 67.50 98 SER A CA 1
ATOM 779 C C . SER A 1 98 ? 15.473 2.419 -24.845 1.00 67.50 98 SER A C 1
ATOM 781 O O . SER A 1 98 ? 14.605 3.054 -25.433 1.00 67.50 98 SER A O 1
ATOM 783 N N . ASN A 1 99 ? 15.192 1.350 -24.092 1.00 77.81 99 ASN A N 1
ATOM 784 C CA . ASN A 1 99 ? 13.838 0.842 -23.856 1.00 77.81 99 ASN A CA 1
ATOM 785 C C . ASN A 1 99 ? 13.174 1.451 -22.607 1.00 77.81 99 ASN A C 1
ATOM 787 O O . ASN A 1 99 ? 12.064 1.054 -22.250 1.00 77.81 99 ASN A O 1
ATOM 791 N N . ILE A 1 100 ? 13.836 2.400 -21.935 1.00 82.62 100 ILE A N 1
ATOM 792 C CA . ILE A 1 100 ? 13.206 3.218 -20.893 1.00 82.62 100 ILE A CA 1
ATOM 793 C C . ILE A 1 100 ? 12.089 4.028 -21.549 1.00 82.62 100 ILE A C 1
ATOM 795 O O . ILE A 1 100 ? 12.289 4.695 -22.562 1.00 82.62 100 ILE A O 1
ATOM 799 N N . HIS A 1 101 ? 10.895 3.955 -20.974 1.00 86.25 101 HIS A N 1
ATOM 800 C CA . HIS A 1 101 ? 9.729 4.637 -21.508 1.00 86.25 101 HIS A CA 1
ATOM 801 C C . HIS A 1 101 ? 9.580 6.026 -20.884 1.00 86.25 101 HIS A C 1
ATOM 803 O O . HIS A 1 101 ? 9.607 6.159 -19.661 1.00 86.25 101 HIS A O 1
ATOM 809 N N . ASN A 1 102 ? 9.324 7.034 -21.722 1.00 81.69 102 ASN A N 1
ATOM 810 C CA . ASN A 1 102 ? 9.287 8.453 -21.339 1.00 81.69 102 ASN A CA 1
ATOM 811 C C . ASN A 1 102 ? 8.237 8.820 -20.277 1.00 81.69 102 ASN A C 1
ATOM 813 O O . ASN A 1 102 ? 8.350 9.873 -19.662 1.00 81.69 102 ASN A O 1
ATOM 817 N N . TYR A 1 103 ? 7.203 7.994 -20.092 1.00 86.12 103 TYR A N 1
ATOM 818 C CA . TYR A 1 103 ? 6.113 8.277 -19.146 1.00 86.12 103 TYR A CA 1
ATOM 819 C C . TYR A 1 103 ? 6.081 7.353 -17.929 1.00 86.12 103 TYR A C 1
ATOM 821 O O . TYR A 1 103 ? 5.606 7.738 -16.868 1.00 86.12 103 TYR A O 1
ATOM 829 N N . SER A 1 104 ? 6.487 6.095 -18.099 1.00 92.38 104 SER A N 1
ATOM 830 C CA . SER A 1 104 ? 6.456 5.116 -17.015 1.00 92.38 104 SER A CA 1
ATOM 831 C C . SER A 1 104 ? 7.241 3.879 -17.411 1.00 92.38 104 SER A C 1
ATOM 833 O O . SER A 1 104 ? 6.849 3.155 -18.332 1.00 92.38 104 SER A O 1
ATOM 835 N N . THR A 1 105 ? 8.341 3.636 -16.710 1.00 95.06 105 THR A N 1
ATOM 836 C CA . THR A 1 105 ? 9.120 2.403 -16.823 1.00 95.06 105 THR A CA 1
ATOM 837 C C . THR A 1 105 ? 8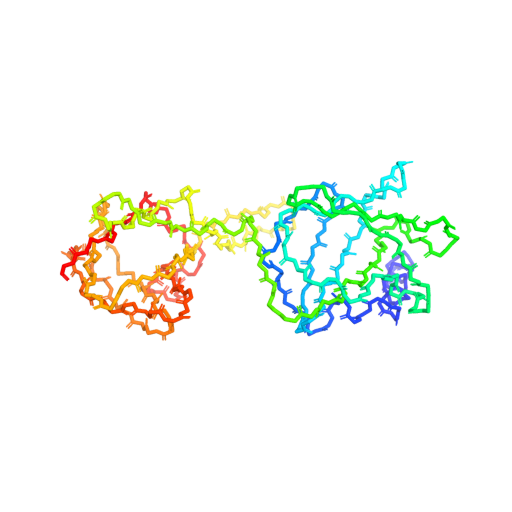.774 1.490 -15.660 1.00 95.06 105 THR A C 1
ATOM 839 O O . THR A 1 105 ? 8.822 1.907 -14.505 1.00 95.06 105 THR A O 1
ATOM 842 N N . VAL A 1 106 ? 8.426 0.235 -15.949 1.00 96.56 106 VAL A N 1
ATOM 843 C CA . VAL A 1 106 ? 8.027 -0.715 -14.909 1.00 96.56 106 VAL A CA 1
ATOM 844 C C . VAL A 1 106 ? 9.176 -1.644 -14.552 1.00 96.56 106 VAL A C 1
ATOM 846 O O . VAL A 1 106 ? 9.690 -2.371 -15.405 1.00 96.56 106 VAL A O 1
ATOM 849 N N . LEU A 1 107 ? 9.529 -1.675 -13.268 1.00 97.12 107 LEU A N 1
ATOM 850 C CA . LEU A 1 107 ? 10.400 -2.700 -12.698 1.00 97.12 107 LEU A CA 1
ATOM 851 C C . LEU A 1 107 ? 9.573 -3.721 -11.924 1.00 97.12 107 LEU A C 1
ATOM 853 O O . LEU A 1 107 ? 8.612 -3.379 -11.236 1.00 97.12 107 LEU A O 1
ATOM 857 N N . VAL A 1 108 ? 9.977 -4.980 -12.002 1.00 97.69 108 VAL A N 1
ATOM 858 C CA . VAL A 1 108 ? 9.448 -6.076 -11.201 1.00 97.69 108 VAL A CA 1
ATOM 859 C C . VAL A 1 108 ? 10.421 -6.345 -10.068 1.00 97.69 108 VAL A C 1
ATOM 861 O O . VAL A 1 108 ? 11.597 -6.614 -10.297 1.00 97.69 108 VAL A O 1
ATOM 864 N N . PHE A 1 109 ? 9.909 -6.298 -8.848 1.00 96.88 109 PHE A N 1
ATOM 865 C CA . PHE A 1 109 ? 10.609 -6.680 -7.633 1.00 96.88 109 PHE A CA 1
ATOM 866 C C . PHE A 1 109 ? 9.975 -7.973 -7.116 1.00 96.88 109 PHE A C 1
ATOM 868 O O . PHE A 1 109 ? 8.861 -7.980 -6.580 1.00 96.88 109 PHE A O 1
ATOM 875 N N . GLU A 1 110 ? 10.663 -9.089 -7.327 1.00 96.88 110 GLU A N 1
ATOM 876 C CA . GLU A 1 110 ? 10.267 -10.407 -6.841 1.00 96.88 110 GLU A CA 1
ATOM 877 C C . GLU A 1 110 ? 10.895 -10.668 -5.474 1.00 96.88 110 GLU A C 1
ATOM 879 O O . GLU A 1 110 ? 12.084 -10.414 -5.268 1.00 96.88 110 GLU A O 1
ATOM 884 N N . TYR A 1 111 ? 10.112 -11.218 -4.548 1.00 94.81 111 TYR A N 1
ATOM 885 C CA . TYR A 1 111 ? 10.567 -11.489 -3.187 1.00 94.81 111 TYR A CA 1
ATOM 886 C C . TYR A 1 111 ? 10.098 -12.845 -2.661 1.00 94.81 111 TYR A C 1
ATOM 888 O O . TYR A 1 111 ? 9.037 -13.359 -3.034 1.00 94.81 111 TYR A O 1
ATOM 896 N N . ASN A 1 112 ? 10.884 -13.414 -1.750 1.00 91.31 112 ASN A N 1
ATOM 897 C CA . ASN A 1 112 ? 10.522 -14.614 -1.006 1.00 91.31 112 ASN A CA 1
ATOM 898 C C . ASN A 1 112 ? 9.813 -14.241 0.304 1.00 91.31 112 ASN A C 1
ATOM 900 O O . ASN A 1 112 ? 9.927 -13.129 0.811 1.00 91.31 112 ASN A O 1
ATOM 904 N N . GLY A 1 113 ? 9.068 -15.190 0.882 1.00 85.88 113 GLY A N 1
ATOM 905 C CA . GLY A 1 113 ? 8.462 -14.978 2.203 1.00 85.88 113 GLY A CA 1
ATOM 906 C C . GLY A 1 113 ? 7.421 -13.845 2.257 1.00 85.88 113 GLY A C 1
ATOM 907 O O . GLY A 1 113 ? 6.681 -13.607 1.298 1.00 85.88 113 GLY A O 1
ATOM 908 N N . SER A 1 114 ? 7.272 -13.218 3.418 1.00 77.88 114 SER A N 1
ATOM 909 C CA . SER A 1 114 ? 6.331 -12.114 3.639 1.00 77.88 114 SER A CA 1
ATOM 910 C C . SER A 1 114 ? 6.969 -10.763 3.325 1.00 77.88 114 SER A C 1
ATOM 912 O O . SER A 1 114 ? 8.129 -10.543 3.652 1.00 77.88 114 SER A O 1
ATOM 914 N N . LEU A 1 115 ? 6.182 -9.848 2.758 1.00 80.62 115 LEU A N 1
ATOM 915 C CA . LEU A 1 115 ? 6.551 -8.442 2.623 1.00 80.62 115 LEU A CA 1
ATOM 916 C C . LEU A 1 115 ? 6.179 -7.702 3.910 1.00 80.62 115 LEU A C 1
ATOM 918 O O . LEU A 1 115 ? 4.999 -7.649 4.262 1.00 80.62 115 LEU A O 1
ATOM 922 N N . ASN A 1 116 ? 7.164 -7.110 4.580 1.00 72.06 116 ASN A N 1
ATOM 923 C CA . ASN A 1 116 ? 6.936 -6.188 5.685 1.00 72.06 116 ASN A CA 1
ATOM 924 C C . ASN A 1 116 ? 7.121 -4.762 5.155 1.00 72.06 116 ASN A C 1
ATOM 926 O O . ASN A 1 116 ? 8.172 -4.441 4.614 1.00 72.06 116 ASN A O 1
ATOM 930 N N . SER A 1 117 ? 6.121 -3.891 5.288 1.00 67.56 117 SER A N 1
ATOM 931 C CA . SER A 1 117 ? 6.295 -2.464 4.988 1.00 67.56 117 SER A CA 1
ATOM 932 C C . SER A 1 117 ? 6.319 -1.669 6.285 1.00 67.56 117 SER A C 1
ATOM 934 O O . SER A 1 117 ? 5.386 -1.752 7.084 1.00 67.56 117 SER A O 1
ATOM 936 N N . THR A 1 118 ? 7.369 -0.874 6.486 1.00 56.56 118 THR A N 1
ATOM 937 C CA . THR A 1 118 ? 7.489 0.029 7.641 1.00 56.56 118 THR A CA 1
ATOM 938 C C . THR A 1 118 ? 6.648 1.299 7.474 1.00 56.56 118 THR A C 1
ATOM 940 O O . THR A 1 118 ? 6.424 2.020 8.444 1.00 56.56 118 THR A O 1
ATOM 943 N N . GLN A 1 119 ? 6.130 1.568 6.268 1.00 55.09 119 GLN A N 1
ATOM 944 C CA . GLN A 1 119 ? 5.282 2.733 5.978 1.00 55.09 119 GLN A CA 1
ATOM 945 C C . GLN A 1 119 ? 3.802 2.521 6.306 1.00 55.09 119 GLN A C 1
ATOM 947 O O . GLN A 1 119 ? 3.059 3.504 6.438 1.00 55.09 119 GLN A O 1
ATOM 952 N N . SER A 1 120 ? 3.372 1.267 6.465 1.00 54.91 120 SER A N 1
ATOM 953 C CA . SER A 1 120 ? 2.057 0.954 7.009 1.00 54.91 120 SER A CA 1
ATOM 954 C C . SER A 1 120 ? 2.140 1.157 8.519 1.00 54.91 120 SER A C 1
ATOM 956 O O . SER A 1 120 ? 2.736 0.348 9.229 1.00 54.91 120 SER A O 1
ATOM 958 N N . SER A 1 121 ? 1.626 2.294 9.002 1.00 62.28 121 SER A N 1
ATOM 959 C CA . SER A 1 121 ? 1.690 2.702 10.408 1.00 62.28 121 SER A CA 1
ATOM 960 C C . SER A 1 121 ? 0.992 1.665 11.281 1.00 62.28 121 SER A C 1
ATOM 962 O O . SER A 1 121 ? -0.217 1.727 11.509 1.00 62.28 121 SER A O 1
ATOM 964 N N . THR A 1 122 ? 1.763 0.680 11.732 1.00 75.19 122 THR A N 1
ATOM 965 C CA . THR A 1 122 ? 1.286 -0.334 12.655 1.00 75.19 122 THR A CA 1
ATOM 966 C C . THR A 1 122 ? 1.125 0.345 14.002 1.00 75.19 122 THR A C 1
ATOM 968 O O . THR A 1 122 ? 2.084 0.880 14.556 1.00 75.19 122 THR A O 1
ATOM 971 N N . VAL A 1 123 ? -0.098 0.370 14.516 1.00 85.81 123 VAL A N 1
ATOM 972 C CA . VAL A 1 123 ? -0.368 0.895 15.847 1.00 85.81 123 VAL A CA 1
ATOM 973 C C . VAL A 1 123 ? 0.124 -0.131 16.857 1.00 85.81 123 VAL A C 1
ATOM 975 O O . VAL A 1 123 ? -0.285 -1.294 16.829 1.00 85.81 123 VAL A O 1
ATOM 978 N N . ILE A 1 124 ? 1.023 0.317 17.726 1.00 85.19 124 ILE A N 1
ATOM 979 C CA . ILE A 1 124 ? 1.588 -0.462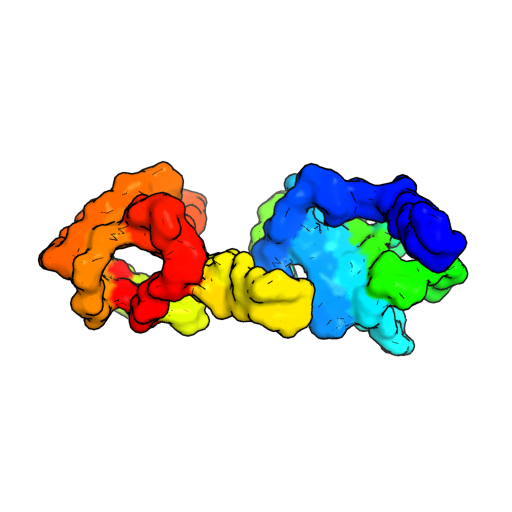 18.824 1.00 85.19 124 ILE A CA 1
ATOM 980 C C . ILE A 1 124 ? 0.840 -0.070 20.099 1.00 85.19 124 ILE A C 1
ATOM 982 O O . ILE A 1 124 ? 0.406 1.078 20.237 1.00 85.19 124 ILE A O 1
ATOM 986 N N . ALA A 1 125 ? 0.662 -1.031 21.001 1.00 84.75 125 ALA A N 1
ATOM 987 C CA . ALA A 1 125 ? 0.113 -0.763 22.318 1.00 84.75 125 ALA A CA 1
ATOM 988 C C . ALA A 1 125 ? 1.063 0.131 23.132 1.00 84.75 125 ALA A C 1
ATOM 990 O O . ALA A 1 125 ? 2.285 0.029 23.010 1.00 84.75 125 ALA A O 1
ATOM 991 N N . ASP A 1 126 ? 0.508 1.001 23.968 1.00 84.38 126 ASP A N 1
ATOM 992 C CA . ASP A 1 126 ? 1.289 1.763 24.937 1.00 84.38 126 ASP A CA 1
ATOM 993 C C . ASP A 1 126 ? 1.748 0.889 26.123 1.00 84.38 126 ASP A C 1
ATOM 995 O O . ASP A 1 126 ? 1.495 -0.317 26.179 1.00 84.38 126 ASP A O 1
ATOM 999 N N . SER A 1 127 ? 2.424 1.498 27.102 1.00 83.12 127 SER A N 1
ATOM 1000 C CA . SER A 1 127 ? 2.907 0.800 28.302 1.00 83.12 127 SER A CA 1
ATOM 1001 C C . SER A 1 127 ? 1.797 0.186 29.166 1.00 83.12 127 SER A C 1
ATOM 1003 O O . SER A 1 127 ? 2.094 -0.642 30.024 1.00 83.12 127 SER A O 1
ATOM 1005 N N . LYS A 1 128 ? 0.531 0.562 28.946 1.00 83.19 128 LYS A N 1
ATOM 1006 C CA . LYS A 1 128 ? -0.652 0.013 29.621 1.00 83.19 128 LYS A CA 1
ATOM 1007 C C . LYS A 1 128 ? -1.352 -1.068 28.790 1.00 83.19 128 LYS A C 1
ATOM 1009 O O . LYS A 1 128 ? -2.366 -1.604 29.228 1.00 83.19 128 LYS A O 1
ATOM 1014 N N . GLY A 1 129 ? -0.834 -1.395 27.605 1.00 81.69 129 GLY A N 1
ATOM 1015 C CA . GLY A 1 129 ? -1.459 -2.346 26.689 1.00 81.69 129 GLY A CA 1
ATOM 1016 C C . GLY A 1 129 ? -2.597 -1.746 25.852 1.00 81.69 129 GLY A C 1
ATOM 1017 O O . GLY A 1 129 ? -3.348 -2.497 25.230 1.00 81.69 129 GLY A O 1
ATOM 1018 N N . GLU A 1 130 ? -2.752 -0.419 25.816 1.00 85.25 130 GLU A N 1
ATOM 1019 C CA . GLU A 1 130 ? -3.829 0.261 25.088 1.00 85.25 130 GLU A CA 1
ATOM 1020 C C . GLU A 1 130 ? -3.386 0.637 23.664 1.00 85.25 130 GLU A C 1
ATOM 1022 O O . GLU A 1 130 ? -2.297 1.172 23.458 1.00 85.25 130 GLU A O 1
ATOM 1027 N N . PHE A 1 131 ? -4.245 0.428 22.660 1.00 87.31 131 PHE A N 1
ATOM 1028 C CA . PHE A 1 131 ? -3.993 0.910 21.295 1.00 87.31 131 PHE A CA 1
ATOM 1029 C C . PHE A 1 131 ? -4.795 2.188 21.035 1.00 87.31 131 PHE A C 1
ATOM 1031 O O . PHE A 1 131 ? -6.027 2.171 20.999 1.00 87.31 131 PHE A O 1
ATOM 1038 N N . ILE A 1 132 ? -4.116 3.310 20.792 1.00 87.56 132 ILE A N 1
ATOM 1039 C CA . ILE A 1 132 ? -4.787 4.585 20.500 1.00 87.56 132 ILE A CA 1
ATOM 1040 C C . ILE A 1 132 ? -4.917 4.761 18.983 1.00 87.56 132 ILE A C 1
ATOM 1042 O O . ILE A 1 132 ? -3.940 5.059 18.292 1.00 87.56 132 ILE A O 1
ATOM 1046 N N . LEU A 1 133 ? -6.131 4.606 18.453 1.00 88.50 133 LEU A N 1
ATOM 1047 C CA . LEU A 1 133 ? -6.409 4.687 17.019 1.00 88.50 133 LEU A CA 1
ATOM 1048 C C . LEU A 1 133 ? -6.889 6.099 16.653 1.00 88.50 133 LEU A C 1
ATOM 1050 O O . LEU A 1 133 ? -8.039 6.481 16.857 1.00 88.50 133 LEU A O 1
ATOM 1054 N N . LYS A 1 134 ? -6.000 6.911 16.093 1.00 86.75 134 LYS A N 1
ATOM 1055 C CA . LYS A 1 134 ? -6.268 8.304 15.715 1.00 86.75 134 LYS A CA 1
ATOM 1056 C C . LYS A 1 134 ? -6.466 8.423 14.208 1.00 86.75 134 LYS A C 1
ATOM 1058 O O . LYS A 1 134 ? -5.946 7.631 13.428 1.00 86.75 134 LYS A O 1
ATOM 1063 N N . LYS A 1 135 ? -7.107 9.505 13.767 1.00 85.12 135 LYS A N 1
ATOM 1064 C CA . LYS A 1 135 ? -7.109 9.899 12.344 1.00 85.12 135 LYS A CA 1
ATOM 1065 C C . LYS A 1 135 ? -5.694 10.035 11.758 1.00 85.12 135 LYS A C 1
ATOM 1067 O O . LYS A 1 135 ? -5.508 9.843 10.558 1.00 85.12 135 LYS A O 1
ATOM 1072 N N . SER A 1 136 ? -4.711 10.415 12.577 1.00 82.31 136 SER A N 1
ATOM 1073 C CA . SER A 1 136 ? -3.326 10.639 12.149 1.00 82.31 136 SER A CA 1
ATOM 1074 C C . SER A 1 136 ? -2.519 9.357 11.934 1.00 82.31 136 SER A C 1
ATOM 1076 O O . SER A 1 136 ? -1.576 9.391 11.154 1.00 82.31 136 SER A O 1
ATOM 1078 N N . ASN A 1 137 ? -2.886 8.246 12.582 1.00 84.06 137 ASN A N 1
ATOM 1079 C CA . ASN A 1 137 ? -2.217 6.946 12.431 1.00 84.06 137 ASN A CA 1
ATOM 1080 C C . ASN A 1 137 ? -3.073 5.915 11.674 1.00 84.06 137 ASN A C 1
ATOM 1082 O O . ASN A 1 137 ? -2.767 4.724 11.690 1.00 84.06 137 ASN A O 1
ATOM 1086 N N . ALA A 1 138 ? -4.146 6.380 11.030 1.00 85.81 138 ALA A N 1
ATOM 1087 C CA . ALA A 1 138 ? -4.990 5.587 10.155 1.00 85.81 138 ALA A CA 1
ATOM 1088 C C . ALA A 1 138 ? -4.541 5.717 8.697 1.00 85.81 138 ALA A C 1
ATOM 1090 O O . ALA A 1 138 ? -4.281 6.823 8.211 1.00 85.81 138 ALA A O 1
ATOM 1091 N N . GLU A 1 139 ? -4.597 4.612 7.966 1.00 85.50 139 GLU A N 1
ATOM 1092 C CA . GLU A 1 139 ? -4.711 4.647 6.514 1.00 85.50 139 GLU A CA 1
ATOM 1093 C C . GLU A 1 139 ? -6.107 5.167 6.140 1.00 85.50 139 GLU A C 1
ATOM 1095 O O . GLU A 1 139 ? -7.129 4.756 6.706 1.00 85.50 139 GLU A O 1
ATOM 1100 N N . LYS A 1 140 ? -6.151 6.121 5.208 1.00 86.75 140 LYS A N 1
ATOM 1101 C CA . LYS A 1 140 ? -7.370 6.836 4.825 1.00 86.75 140 LYS A CA 1
ATOM 1102 C C . LYS A 1 140 ? -7.820 6.362 3.457 1.00 86.75 140 LYS A C 1
ATOM 1104 O O . LYS A 1 140 ? -7.085 6.462 2.484 1.00 86.75 140 LYS A O 1
ATOM 1109 N N . TYR A 1 141 ? -9.056 5.896 3.385 1.00 86.44 141 TYR A N 1
ATOM 1110 C CA . TYR A 1 141 ? -9.707 5.538 2.135 1.00 86.44 141 TYR A CA 1
ATOM 1111 C C . TYR A 1 141 ? -10.569 6.709 1.702 1.00 86.44 141 TYR A C 1
ATOM 1113 O O . TYR A 1 141 ? -11.392 7.204 2.481 1.00 86.44 141 TYR A O 1
ATOM 1121 N N . HIS A 1 142 ? -10.374 7.131 0.461 1.00 87.12 142 HIS A N 1
ATOM 1122 C CA . HIS A 1 142 ? -11.047 8.283 -0.103 1.00 87.12 142 HIS A CA 1
ATOM 1123 C C . HIS A 1 142 ? -12.117 7.854 -1.100 1.00 87.12 142 HIS A C 1
ATOM 1125 O O . HIS A 1 142 ? -11.944 6.901 -1.856 1.00 87.12 142 HIS A O 1
ATOM 1131 N N . SER A 1 143 ? -13.218 8.591 -1.104 1.00 85.94 143 SER A N 1
ATOM 1132 C CA . SER A 1 143 ? -14.080 8.691 -2.265 1.00 85.94 143 SER A CA 1
ATOM 1133 C C . SER A 1 143 ? -13.760 9.977 -3.003 1.00 85.94 143 SER A C 1
ATOM 1135 O O . SER A 1 143 ? -13.531 11.010 -2.379 1.00 85.94 143 SER A O 1
ATOM 1137 N N . PHE A 1 144 ? -13.817 9.907 -4.322 1.00 82.06 144 PHE A N 1
ATOM 1138 C CA . PHE A 1 144 ? -13.589 11.018 -5.228 1.00 82.06 144 PHE A CA 1
ATOM 1139 C C . PHE A 1 144 ? -14.914 11.382 -5.898 1.00 82.06 144 PHE A C 1
ATOM 1141 O O . PHE A 1 144 ? -15.640 10.492 -6.339 1.00 82.06 144 PHE A O 1
ATOM 1148 N N . SER A 1 145 ? -15.267 12.663 -5.895 1.00 79.19 145 SER A N 1
ATOM 1149 C CA . SER A 1 145 ? -16.461 13.187 -6.562 1.00 79.19 145 SER A CA 1
ATOM 1150 C C . SER A 1 145 ? -16.186 14.595 -7.077 1.00 79.19 145 SER A C 1
ATOM 1152 O O . SER A 1 145 ? -15.649 15.422 -6.338 1.00 79.19 145 SER A O 1
ATOM 1154 N N . GLY A 1 146 ? -16.600 14.878 -8.305 1.00 75.44 146 GLY A N 1
ATOM 1155 C CA . GLY A 1 146 ? -16.505 16.182 -8.956 1.00 75.44 146 GLY A CA 1
ATOM 1156 C C . GLY A 1 146 ? -17.566 16.295 -10.047 1.00 75.44 146 GLY A C 1
ATOM 1157 O O . GLY A 1 146 ? -18.181 15.291 -10.408 1.00 75.44 146 GLY A O 1
ATOM 1158 N N . TYR A 1 147 ? -17.799 17.508 -10.543 1.00 73.94 147 TYR A N 1
ATOM 1159 C CA . TYR A 1 147 ? -18.673 17.728 -11.703 1.00 73.94 147 TYR A CA 1
ATOM 1160 C C . TYR A 1 147 ? -17.981 17.330 -13.010 1.00 73.94 147 TYR A C 1
ATOM 1162 O O . TYR A 1 147 ? -18.628 16.900 -13.959 1.00 73.94 147 TYR A O 1
ATOM 1170 N N . ASP A 1 148 ? -16.659 17.451 -13.030 1.00 75.88 148 ASP A N 1
ATOM 1171 C CA . ASP A 1 148 ? -15.778 17.133 -14.142 1.00 75.88 148 ASP A CA 1
ATOM 1172 C C . ASP A 1 148 ? -14.445 16.570 -13.616 1.00 75.88 148 ASP A C 1
ATOM 1174 O O . ASP A 1 148 ? -14.239 16.395 -12.409 1.00 75.88 148 ASP A O 1
ATOM 1178 N N . TYR A 1 149 ? -13.527 16.283 -14.538 1.00 63.47 149 TYR A N 1
ATOM 1179 C CA . TYR A 1 149 ? -12.208 15.735 -14.227 1.00 63.47 149 TYR A CA 1
ATOM 1180 C C . TYR A 1 149 ? -11.357 16.664 -13.340 1.00 63.47 149 TYR A C 1
ATOM 1182 O O . TYR A 1 149 ? -10.588 16.187 -12.505 1.00 63.47 149 TYR A O 1
ATOM 1190 N N . TYR A 1 150 ? -11.513 17.984 -13.481 1.00 73.56 150 TYR A N 1
ATOM 1191 C CA . TYR A 1 150 ? -10.681 18.992 -12.814 1.00 73.56 150 TYR A CA 1
ATOM 1192 C C . TYR A 1 150 ? -11.234 19.447 -11.455 1.00 73.56 150 TYR A C 1
ATOM 1194 O O . TYR A 1 150 ? -10.506 20.009 -10.642 1.00 73.56 150 TYR A O 1
ATOM 1202 N N . SER A 1 151 ? -12.507 19.180 -11.174 1.00 78.25 151 SER A N 1
ATOM 1203 C CA . SER A 1 151 ? -13.206 19.563 -9.939 1.00 78.25 151 SER A CA 1
ATOM 1204 C C . SER A 1 151 ? -13.282 18.436 -8.909 1.00 78.25 151 SER A C 1
ATOM 1206 O O . SER A 1 151 ? -14.049 18.513 -7.943 1.00 78.25 151 SER A O 1
ATOM 1208 N N . ASN A 1 152 ? -12.491 17.379 -9.099 1.00 76.50 152 ASN A N 1
ATOM 1209 C CA . ASN A 1 152 ? -12.527 16.203 -8.251 1.00 76.50 152 ASN A CA 1
ATOM 1210 C C . ASN A 1 152 ? -12.068 16.523 -6.817 1.00 76.50 152 ASN A C 1
ATOM 1212 O O . ASN A 1 152 ? -10.921 16.900 -6.575 1.00 76.50 152 ASN A O 1
ATOM 1216 N N . LYS A 1 153 ? -12.963 16.341 -5.841 1.00 78.75 153 LYS A N 1
ATOM 1217 C CA . LYS A 1 153 ? -12.668 16.495 -4.413 1.00 78.75 153 LYS A CA 1
ATOM 1218 C C . LYS A 1 153 ? -12.649 15.136 -3.737 1.00 78.75 153 LYS A C 1
ATOM 1220 O O . LYS A 1 153 ? -13.587 14.347 -3.860 1.00 78.75 153 LYS A O 1
ATOM 1225 N N . SER A 1 154 ? -11.586 14.883 -2.978 1.00 84.56 154 SER A N 1
ATOM 1226 C CA . SER A 1 154 ? -11.467 13.661 -2.191 1.00 84.56 154 SER A CA 1
ATOM 1227 C C . SER A 1 154 ? -12.093 13.839 -0.809 1.00 84.56 154 SER A C 1
ATOM 1229 O O . SER A 1 154 ? -11.957 14.872 -0.151 1.00 84.56 154 SER A O 1
ATOM 1231 N N . THR A 1 155 ? -12.782 12.803 -0.351 1.00 88.38 155 THR A N 1
ATOM 1232 C CA . THR A 1 155 ? -13.436 12.763 0.952 1.00 88.38 155 THR A CA 1
ATOM 1233 C C . THR A 1 155 ? -13.071 11.468 1.657 1.00 88.38 155 THR A C 1
ATOM 1235 O O . THR A 1 155 ? -13.164 10.404 1.058 1.00 88.38 155 THR A O 1
ATOM 1238 N N . VAL A 1 156 ? -12.669 11.529 2.929 1.00 88.88 156 VAL A N 1
ATOM 1239 C CA . VAL A 1 156 ? -12.315 10.323 3.694 1.00 88.88 156 VAL A CA 1
ATOM 1240 C C . VAL A 1 156 ? -13.584 9.579 4.093 1.00 88.88 156 VAL A C 1
ATOM 1242 O O . VAL A 1 156 ? -14.411 10.116 4.824 1.00 8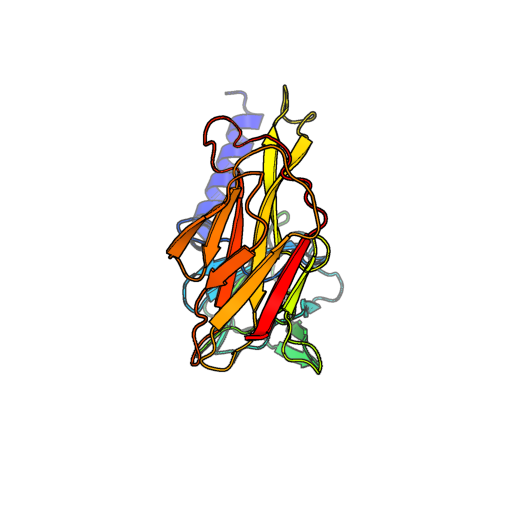8.88 156 VAL A O 1
ATOM 1245 N N . VAL A 1 157 ? -13.725 8.335 3.651 1.00 90.44 157 VAL A N 1
ATOM 1246 C CA . VAL A 1 157 ? -14.944 7.524 3.839 1.00 90.44 157 VAL A CA 1
ATOM 1247 C C . VAL A 1 157 ? -14.707 6.294 4.708 1.00 90.44 157 VAL A C 1
ATOM 1249 O O . VAL A 1 157 ? -15.653 5.722 5.255 1.00 90.44 157 VAL A O 1
ATOM 1252 N N . LYS A 1 158 ? -13.442 5.898 4.874 1.00 91.00 158 LYS A N 1
ATOM 1253 C CA . LYS A 1 158 ? -13.035 4.791 5.737 1.00 91.00 158 LYS A CA 1
ATOM 1254 C C . LYS A 1 158 ? -11.656 5.055 6.339 1.00 91.00 158 LYS A C 1
ATOM 1256 O O . LYS A 1 158 ? -10.764 5.569 5.666 1.00 91.00 158 LYS A O 1
ATOM 1261 N N . TYR A 1 159 ? -11.496 4.657 7.595 1.00 91.25 159 TYR A N 1
ATOM 1262 C CA . TYR A 1 159 ? -10.200 4.533 8.257 1.00 91.25 159 TYR A CA 1
ATOM 1263 C C . TYR A 1 159 ? -9.830 3.056 8.391 1.00 91.25 159 TYR A C 1
ATOM 1265 O O . TYR A 1 159 ? -10.706 2.219 8.627 1.00 91.25 159 TYR A O 1
ATOM 1273 N N . LEU A 1 160 ? -8.549 2.737 8.231 1.00 90.06 160 LEU A N 1
ATOM 1274 C CA . LEU A 1 160 ? -7.977 1.414 8.458 1.00 90.06 160 LEU A CA 1
ATOM 1275 C C . LEU A 1 160 ? -6.749 1.549 9.365 1.00 90.06 160 LEU A C 1
ATOM 1277 O O . LEU A 1 160 ? -5.870 2.369 9.118 1.00 90.06 160 LEU A O 1
ATOM 1281 N N . TRP A 1 161 ? -6.694 0.720 10.398 1.00 89.81 161 TRP A N 1
ATOM 1282 C CA . TRP A 1 161 ? -5.559 0.568 11.293 1.00 89.81 161 TRP A CA 1
ATOM 1283 C C . TRP A 1 161 ? -5.052 -0.866 11.223 1.00 89.81 161 TRP A C 1
ATOM 1285 O O . TRP A 1 161 ? -5.826 -1.823 11.333 1.00 89.81 161 TRP A O 1
ATOM 1295 N N . ASN A 1 162 ? -3.739 -0.998 11.075 1.00 87.12 162 ASN A N 1
ATOM 1296 C CA . ASN A 1 162 ? -3.029 -2.251 11.266 1.00 87.12 162 ASN A CA 1
ATOM 1297 C C . ASN A 1 162 ? -2.462 -2.229 12.688 1.00 87.12 162 ASN A C 1
ATOM 1299 O O . ASN A 1 162 ? -1.804 -1.268 13.065 1.00 87.12 162 ASN A O 1
ATOM 1303 N N . LEU A 1 163 ? -2.759 -3.237 13.499 1.00 86.81 163 LEU A N 1
ATOM 1304 C CA . LEU A 1 163 ? -2.263 -3.361 14.869 1.00 86.81 163 LEU A CA 1
ATOM 1305 C C . LEU A 1 163 ? -1.195 -4.451 14.920 1.00 86.81 163 LEU A C 1
ATOM 1307 O O . LEU A 1 163 ? -1.305 -5.473 14.226 1.00 86.81 163 LEU A O 1
ATOM 1311 N N . SER A 1 164 ? -0.191 -4.248 15.773 1.00 80.94 164 SER A N 1
ATOM 1312 C CA . SER A 1 164 ? 0.818 -5.267 16.067 1.00 80.94 164 SER A CA 1
ATOM 1313 C C . SER A 1 164 ? 0.176 -6.526 16.669 1.00 80.94 164 SER A C 1
ATOM 1315 O O . SER A 1 164 ? -0.998 -6.533 17.053 1.00 80.94 164 SER A O 1
ATOM 1317 N N . LYS A 1 165 ? 0.945 -7.621 16.751 1.00 76.81 165 LYS A N 1
ATOM 1318 C CA . LYS A 1 165 ? 0.507 -8.816 17.489 1.00 76.81 165 LYS A CA 1
ATOM 1319 C C . LYS A 1 165 ? 0.124 -8.410 18.918 1.00 76.81 165 LYS A C 1
ATOM 1321 O O . LYS A 1 165 ? 0.835 -7.620 19.539 1.00 76.81 165 LYS A O 1
ATOM 1326 N N . ALA A 1 166 ? -1.003 -8.925 19.398 1.00 69.81 166 ALA A N 1
ATOM 1327 C CA . ALA A 1 166 ? -1.556 -8.634 20.716 1.00 69.81 166 ALA A CA 1
ATOM 1328 C C . ALA A 1 166 ? -1.761 -9.943 21.492 1.00 69.81 166 ALA A C 1
ATOM 1330 O O . ALA A 1 166 ? -1.937 -10.998 20.882 1.00 69.81 166 ALA A O 1
ATOM 1331 N N . ALA A 1 167 ? -1.739 -9.877 22.825 1.00 68.06 167 ALA A N 1
ATOM 1332 C CA . ALA A 1 167 ? -2.084 -11.014 23.678 1.00 68.06 167 ALA A CA 1
ATOM 1333 C C . ALA A 1 167 ? -3.545 -11.461 23.455 1.00 68.06 167 ALA A C 1
ATOM 1335 O O . ALA A 1 167 ? -4.355 -10.715 22.900 1.00 68.06 167 ALA A O 1
ATOM 1336 N N . GLU A 1 168 ? -3.894 -12.685 23.863 1.00 68.69 168 GLU A N 1
ATOM 1337 C CA . GLU A 1 168 ? -5.272 -13.186 23.780 1.00 68.69 168 GLU A CA 1
ATOM 1338 C C . GLU A 1 168 ? -6.124 -12.625 24.913 1.00 68.69 168 GLU A C 1
ATOM 1340 O O . GLU A 1 168 ? -6.308 -13.241 25.958 1.00 68.69 168 GLU A O 1
ATOM 1345 N N . VAL A 1 169 ? -6.623 -11.421 24.697 1.00 73.19 169 VAL A N 1
ATOM 1346 C CA . VAL A 1 169 ? -7.342 -10.649 25.703 1.00 73.19 169 VAL A CA 1
ATOM 1347 C C . VAL A 1 169 ? -8.494 -9.911 25.045 1.00 73.19 169 VAL A C 1
ATOM 1349 O O . VAL A 1 169 ? -8.484 -9.639 23.835 1.00 73.19 169 VAL A O 1
ATOM 1352 N N . ASN A 1 170 ? -9.526 -9.638 25.835 1.00 81.06 170 ASN A N 1
ATOM 1353 C CA . ASN A 1 170 ? -10.646 -8.858 25.353 1.00 81.06 170 ASN A CA 1
ATOM 1354 C C . ASN A 1 170 ? -10.223 -7.394 25.332 1.00 81.06 170 ASN A C 1
ATOM 1356 O O . ASN A 1 170 ? -9.638 -6.874 26.276 1.00 81.06 170 ASN A O 1
ATOM 1360 N N . PHE A 1 171 ? -10.532 -6.719 24.236 1.00 81.88 171 PHE A N 1
ATOM 1361 C CA . PHE A 1 171 ? -10.373 -5.279 24.153 1.00 81.88 171 PHE A CA 1
ATOM 1362 C C . PHE A 1 171 ? -11.746 -4.638 24.182 1.00 81.88 171 PHE A C 1
ATOM 1364 O O . PHE A 1 171 ? -12.679 -5.115 23.531 1.00 81.88 171 PHE A O 1
ATOM 1371 N N . GLU A 1 172 ? -11.862 -3.530 24.896 1.00 86.06 172 GLU A N 1
ATOM 1372 C CA . GLU A 1 172 ? -12.974 -2.609 24.736 1.00 86.06 172 GLU A CA 1
ATOM 1373 C C . GLU A 1 172 ? -12.571 -1.455 23.835 1.00 86.06 172 GLU A C 1
ATOM 1375 O O . GLU A 1 172 ? -11.543 -0.816 24.039 1.00 86.06 172 GLU A O 1
ATOM 1380 N N . ILE A 1 173 ? -13.403 -1.165 22.841 1.00 84.81 173 ILE A N 1
ATOM 1381 C CA . ILE A 1 173 ? -13.282 0.071 22.074 1.00 84.81 173 ILE A CA 1
ATOM 1382 C C . ILE A 1 173 ? -14.082 1.158 22.771 1.00 84.81 173 ILE A C 1
ATOM 1384 O O . ILE A 1 173 ? -15.288 1.002 22.923 1.00 84.81 173 ILE A O 1
ATOM 1388 N N . GLU A 1 174 ? -13.418 2.254 23.117 1.00 84.44 174 GLU A N 1
ATOM 1389 C CA . GLU A 1 174 ? -14.007 3.511 23.556 1.00 84.44 174 GLU A CA 1
ATOM 1390 C C . GLU A 1 174 ? -13.918 4.557 22.437 1.00 84.44 174 GLU A C 1
ATOM 1392 O O . GLU A 1 174 ? -12.857 4.793 21.853 1.00 84.44 174 GLU A O 1
ATOM 1397 N N . PHE A 1 175 ? -15.037 5.203 22.122 1.00 77.56 175 PHE A N 1
ATOM 1398 C CA . PHE A 1 175 ? -15.055 6.288 21.143 1.00 77.56 175 PHE A CA 1
ATOM 1399 C C . PHE A 1 175 ? -14.744 7.622 21.813 1.00 77.56 175 PHE A C 1
ATOM 1401 O O . PHE A 1 175 ? -15.385 7.996 22.787 1.00 77.56 175 PHE A O 1
ATOM 1408 N N . ILE A 1 176 ? -13.774 8.352 21.256 1.00 73.81 176 ILE A N 1
ATOM 1409 C CA . ILE A 1 176 ? -13.360 9.666 21.774 1.00 73.81 176 ILE A CA 1
ATOM 1410 C C . ILE A 1 176 ? -14.345 10.762 21.328 1.00 73.81 176 ILE A C 1
ATOM 1412 O O . ILE A 1 176 ? -14.453 11.809 21.962 1.00 73.81 176 ILE A O 1
ATOM 1416 N N . ASP A 1 177 ? -15.079 10.522 20.240 1.00 72.38 177 ASP A N 1
ATOM 1417 C CA . ASP A 1 177 ? -16.064 11.453 19.702 1.00 72.38 177 ASP A CA 1
ATOM 1418 C C . ASP A 1 177 ? -17.494 11.019 19.987 1.00 72.38 177 ASP A C 1
ATOM 1420 O O . ASP A 1 177 ? -17.832 9.838 19.919 1.00 72.38 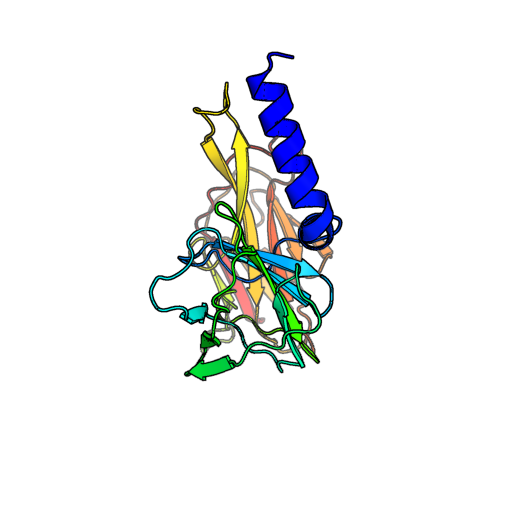177 ASP A O 1
ATOM 1424 N N . ASN A 1 178 ? -18.361 12.014 20.167 1.00 70.62 178 ASN A N 1
ATOM 1425 C CA . ASN A 1 178 ? -19.795 11.826 20.027 1.00 70.62 178 ASN A CA 1
ATOM 1426 C C . ASN A 1 178 ? -20.156 11.839 18.538 1.00 70.62 178 ASN A C 1
ATOM 1428 O O . ASN A 1 178 ? -19.818 12.776 17.811 1.00 70.62 178 ASN A O 1
ATOM 1432 N N . PHE A 1 179 ? -20.850 10.801 18.084 1.00 74.62 179 PHE A N 1
ATOM 1433 C CA . PHE A 1 179 ? -21.315 10.670 16.709 1.00 74.62 179 PHE A CA 1
ATOM 1434 C C . PHE A 1 179 ? -22.828 10.473 16.688 1.00 74.62 179 PHE A C 1
ATOM 1436 O O . PHE A 1 179 ? -23.383 9.754 17.508 1.00 74.62 179 PHE A O 1
ATOM 1443 N N . ASN A 1 180 ? -23.496 11.096 15.717 1.00 77.50 180 ASN A N 1
ATOM 1444 C CA . ASN A 1 180 ? -24.961 11.077 15.614 1.00 77.50 180 ASN A CA 1
ATOM 1445 C C . ASN A 1 180 ? -25.480 10.018 14.626 1.00 77.50 180 ASN A C 1
ATOM 1447 O O . ASN A 1 180 ? -26.678 9.938 14.378 1.00 77.50 180 ASN A O 1
ATOM 1451 N N . GLU A 1 181 ? -24.592 9.229 14.020 1.00 82.56 181 GLU A N 1
ATOM 1452 C CA . GLU A 1 181 ? -24.938 8.233 13.003 1.00 82.56 181 GLU A CA 1
ATOM 1453 C C . GLU A 1 181 ? -24.279 6.892 13.312 1.00 82.56 181 GLU A C 1
ATOM 1455 O O . GLU A 1 181 ? -23.179 6.855 13.855 1.00 82.56 181 GLU A O 1
ATOM 1460 N N . SER A 1 182 ? -24.908 5.791 12.904 1.00 86.94 182 SER A N 1
ATOM 1461 C CA . SER A 1 182 ? -24.349 4.460 13.119 1.00 86.94 182 SER A CA 1
ATOM 1462 C C . SER A 1 182 ? -23.108 4.211 12.253 1.00 86.94 182 SER A C 1
ATOM 1464 O O . SER A 1 182 ? -23.079 4.488 11.046 1.00 86.94 182 SER A O 1
ATOM 1466 N N . LEU A 1 183 ? -22.082 3.624 12.859 1.00 89.50 183 LEU A N 1
ATOM 1467 C CA . LEU A 1 183 ? -20.836 3.245 12.203 1.00 89.50 183 LEU A CA 1
ATOM 1468 C C . LEU A 1 183 ? -20.753 1.726 12.050 1.00 89.50 183 LEU A C 1
ATOM 1470 O O . LEU A 1 183 ? -21.374 0.963 12.789 1.00 89.50 183 LEU A O 1
ATOM 1474 N N . LEU A 1 184 ? -19.973 1.295 11.068 1.00 91.19 184 LEU A N 1
ATOM 1475 C CA . LEU A 1 184 ? -19.623 -0.096 10.841 1.00 91.19 184 LEU A CA 1
ATOM 1476 C C . LEU A 1 184 ? -18.134 -0.267 11.116 1.00 91.19 184 LEU A C 1
ATOM 1478 O O . LEU A 1 184 ? -17.289 0.261 10.386 1.00 91.19 184 LEU A O 1
ATOM 1482 N N . LEU A 1 185 ? -17.837 -1.007 12.176 1.00 91.38 185 LEU A N 1
ATOM 1483 C CA . LEU A 1 185 ? -16.495 -1.421 12.548 1.00 91.38 185 LEU A CA 1
ATOM 1484 C C . LEU A 1 185 ? -16.256 -2.837 12.045 1.00 91.38 185 LEU A C 1
ATOM 1486 O O . LEU A 1 185 ? -17.092 -3.716 12.214 1.00 91.38 185 LEU A O 1
ATOM 1490 N N . ILE A 1 186 ? -15.099 -3.064 11.442 1.00 92.19 186 ILE A N 1
ATOM 1491 C CA . ILE A 1 186 ? -14.702 -4.371 10.935 1.00 92.19 186 ILE A CA 1
ATOM 1492 C C . ILE A 1 186 ? -13.380 -4.738 11.591 1.00 92.19 186 ILE A C 1
ATOM 1494 O O . ILE A 1 186 ? -12.375 -4.069 11.354 1.00 92.19 186 ILE A O 1
ATOM 1498 N N . VAL A 1 187 ? -13.380 -5.801 12.391 1.00 90.25 187 VAL A N 1
ATOM 1499 C CA . VAL A 1 187 ? -12.192 -6.336 13.067 1.00 90.25 187 VAL A CA 1
ATOM 1500 C C . VAL A 1 187 ? -11.885 -7.696 12.467 1.00 90.25 187 VAL A C 1
ATOM 1502 O O . VAL A 1 187 ? -12.652 -8.640 12.639 1.00 90.25 187 VAL A O 1
ATOM 1505 N N . ASN A 1 188 ? -10.772 -7.817 11.744 1.00 87.69 188 ASN A N 1
ATOM 1506 C CA . ASN A 1 188 ? -10.340 -9.074 11.122 1.00 87.69 188 ASN A CA 1
ATOM 1507 C C . ASN A 1 188 ? -11.437 -9.787 10.306 1.00 87.69 188 ASN A C 1
ATOM 1509 O O . ASN A 1 188 ? -11.545 -11.012 10.366 1.00 87.69 188 ASN A O 1
ATOM 1513 N N . ASN A 1 189 ? -12.234 -9.022 9.556 1.00 86.25 189 ASN A N 1
ATOM 1514 C CA . ASN A 1 189 ? -13.389 -9.468 8.759 1.00 86.25 189 ASN A CA 1
ATOM 1515 C C . ASN A 1 189 ? -14.683 -9.753 9.542 1.00 86.25 189 ASN A C 1
ATOM 1517 O O . ASN A 1 189 ? -15.670 -10.148 8.930 1.00 86.25 189 ASN A O 1
ATOM 1521 N N . LYS A 1 190 ? -14.720 -9.533 10.861 1.00 89.69 190 LYS A N 1
ATOM 1522 C CA . LYS A 1 190 ? -15.966 -9.554 11.642 1.00 89.69 190 LYS A CA 1
ATOM 1523 C C . LYS A 1 190 ? -16.553 -8.154 11.731 1.00 89.69 190 LYS A C 1
ATOM 1525 O O . LYS A 1 190 ? -15.843 -7.217 12.089 1.00 89.69 190 LYS A O 1
ATOM 1530 N N . GLU A 1 191 ? -17.833 -8.027 11.409 1.00 92.81 191 GLU A N 1
ATOM 1531 C CA . GLU A 1 191 ? -18.551 -6.755 11.401 1.00 92.81 191 GLU A CA 1
ATOM 1532 C C . GLU A 1 191 ? -19.250 -6.485 12.741 1.00 92.81 191 GLU A C 1
ATOM 1534 O O . GLU A 1 191 ? -19.877 -7.366 13.324 1.00 92.81 191 GLU A O 1
ATOM 1539 N N . PHE A 1 192 ? -19.159 -5.242 13.209 1.00 89.88 192 PHE A N 1
ATOM 1540 C CA . PHE A 1 192 ? -19.791 -4.735 14.420 1.00 89.88 192 PHE A CA 1
ATOM 1541 C C . PHE A 1 192 ? -20.501 -3.425 14.089 1.00 89.88 192 PHE A C 1
ATOM 1543 O O . PHE A 1 192 ? -19.885 -2.468 13.612 1.00 89.88 192 PHE A O 1
ATOM 1550 N N . ILE A 1 193 ? -21.803 -3.375 14.358 1.00 89.81 193 ILE A N 1
ATOM 1551 C CA . ILE A 1 193 ? -22.590 -2.151 14.221 1.00 89.81 193 ILE A CA 1
ATOM 1552 C C . ILE A 1 193 ? -22.458 -1.342 15.510 1.00 89.81 193 ILE A C 1
ATOM 1554 O O . ILE A 1 193 ? -22.700 -1.845 16.610 1.00 89.81 193 ILE A O 1
ATOM 1558 N N . ILE A 1 194 ? -22.083 -0.078 15.355 1.00 86.31 194 ILE A N 1
ATOM 1559 C CA . ILE A 1 194 ? -21.932 0.881 16.441 1.00 86.31 194 ILE A CA 1
ATOM 1560 C C . ILE A 1 194 ? -23.042 1.905 16.290 1.00 86.31 194 ILE A C 1
ATOM 1562 O O . ILE A 1 194 ? -23.080 2.636 15.305 1.00 86.31 194 ILE A O 1
ATOM 1566 N N . GLU A 1 195 ? -23.943 1.962 17.256 1.00 85.00 195 GLU A N 1
ATOM 1567 C CA . GLU A 1 195 ? -24.995 2.973 17.282 1.00 85.00 195 GLU A CA 1
ATOM 1568 C C . GLU A 1 195 ? -24.498 4.249 17.974 1.00 85.00 195 GLU A C 1
ATOM 1570 O O . GLU A 1 195 ? -23.650 4.176 18.858 1.00 85.00 195 GLU A O 1
ATOM 1575 N N . ALA A 1 196 ? -25.049 5.408 17.600 1.00 72.75 196 ALA A N 1
ATOM 1576 C CA . ALA A 1 196 ? -24.639 6.750 18.051 1.00 72.75 196 ALA A CA 1
ATOM 1577 C C . ALA A 1 196 ? -24.393 6.898 19.569 1.00 72.75 196 ALA A C 1
ATOM 1579 O O . ALA A 1 196 ? -23.509 7.626 20.008 1.00 72.75 196 ALA A O 1
ATOM 1580 N N . LYS A 1 197 ? -25.178 6.186 20.384 1.00 70.94 197 LYS A N 1
ATOM 1581 C CA . LYS A 1 197 ? -25.122 6.249 21.854 1.00 70.94 197 LYS A CA 1
ATOM 1582 C C . LYS A 1 197 ? -24.213 5.187 22.482 1.00 70.94 197 LYS A C 1
ATOM 1584 O O . LYS A 1 197 ? -23.977 5.219 23.687 1.00 70.94 197 LYS A O 1
ATOM 1589 N N . LYS A 1 198 ? -23.732 4.214 21.703 1.00 72.12 198 LYS A N 1
ATOM 1590 C CA . LYS A 1 198 ? -22.939 3.088 22.201 1.00 72.12 198 LYS A CA 1
ATOM 1591 C C . LYS A 1 198 ? -21.455 3.416 22.102 1.00 72.12 198 LYS A C 1
ATOM 1593 O O . LYS A 1 198 ? -20.851 3.285 21.044 1.00 72.12 198 LYS A O 1
ATOM 1598 N N . GLN A 1 199 ? -20.868 3.788 23.235 1.00 73.81 199 GLN A N 1
ATOM 1599 C CA . GLN A 1 199 ? -19.455 4.161 23.302 1.00 73.81 199 GLN A CA 1
ATOM 1600 C C . GLN A 1 199 ? -18.512 2.993 23.602 1.00 73.81 199 GLN A C 1
ATOM 1602 O O . GLN A 1 199 ? -17.311 3.177 23.459 1.00 73.81 199 GLN A O 1
ATOM 1607 N N . LYS A 1 200 ? -19.024 1.815 23.999 1.00 82.81 200 LYS A N 1
ATOM 1608 C CA . LYS A 1 200 ? -18.206 0.648 24.372 1.00 82.81 200 LYS A CA 1
ATOM 1609 C C . LYS A 1 200 ? -18.638 -0.636 23.675 1.00 82.81 200 LYS A C 1
ATOM 1611 O O . LYS A 1 200 ? -19.829 -0.956 23.630 1.00 82.81 200 LYS A O 1
ATOM 1616 N N . ILE A 1 201 ? -17.671 -1.377 23.132 1.00 83.88 201 ILE A N 1
ATOM 1617 C CA . ILE A 1 201 ? -17.872 -2.690 22.496 1.00 83.88 201 ILE A CA 1
ATOM 1618 C C . ILE A 1 201 ? -16.682 -3.592 22.810 1.00 83.88 201 ILE A C 1
ATOM 1620 O O . ILE A 1 201 ? -15.541 -3.178 22.621 1.00 83.88 201 ILE A O 1
ATOM 1624 N N . SER A 1 202 ? -16.960 -4.829 23.219 1.00 85.38 202 SER A N 1
ATOM 1625 C CA . SER A 1 202 ? -15.946 -5.861 23.432 1.00 85.38 202 SER A CA 1
ATOM 1626 C C . SER A 1 202 ? -15.609 -6.586 22.127 1.00 85.38 202 SER A C 1
ATOM 1628 O O . SER A 1 202 ? -16.503 -7.037 21.406 1.00 85.38 202 SER A O 1
ATOM 1630 N N . ILE A 1 203 ? -14.319 -6.721 21.835 1.00 85.88 203 ILE A N 1
ATOM 1631 C CA . ILE A 1 203 ? -13.784 -7.438 20.674 1.00 85.88 203 ILE A CA 1
ATOM 1632 C C . ILE A 1 203 ? -12.616 -8.337 21.097 1.00 85.88 203 ILE A C 1
ATOM 1634 O O . ILE A 1 203 ? -11.921 -8.052 22.069 1.00 85.88 203 ILE A O 1
ATOM 1638 N N . ARG A 1 204 ? -12.366 -9.407 20.334 1.00 85.00 204 ARG A N 1
ATOM 1639 C CA . ARG A 1 204 ? -11.201 -10.293 20.510 1.00 85.00 204 ARG A CA 1
ATOM 1640 C C . ARG A 1 204 ? -10.245 -10.123 19.336 1.00 85.00 204 ARG A C 1
ATOM 1642 O O . ARG A 1 204 ? -10.670 -10.200 18.178 1.00 85.00 204 ARG A O 1
ATOM 1649 N N . LEU A 1 205 ? -8.969 -9.897 19.634 1.00 84.88 205 LEU A N 1
ATOM 1650 C CA . LEU A 1 205 ? -7.901 -9.800 18.639 1.00 84.88 205 LEU A CA 1
ATOM 1651 C C . LEU A 1 205 ? -7.224 -11.161 18.423 1.00 84.88 205 LEU A C 1
ATOM 1653 O O . LEU A 1 205 ? -7.307 -12.063 19.252 1.00 84.88 205 LEU A O 1
ATOM 1657 N N . LYS A 1 206 ? -6.579 -11.319 17.268 1.00 81.25 206 LYS A N 1
ATOM 1658 C CA . LYS A 1 206 ? -5.734 -12.468 16.932 1.00 81.25 206 LYS A CA 1
ATOM 1659 C C . LYS A 1 206 ? -4.373 -12.329 17.611 1.00 81.25 206 LYS A C 1
ATOM 1661 O O . LYS A 1 206 ? -3.810 -11.235 17.641 1.00 81.25 206 LYS A O 1
ATOM 1666 N N . THR A 1 207 ? -3.828 -13.460 18.043 1.00 74.38 207 THR A N 1
ATOM 1667 C CA . THR A 1 207 ? -2.516 -13.575 18.697 1.00 74.38 207 THR A CA 1
ATOM 1668 C C . THR A 1 207 ? -1.367 -13.759 17.715 1.00 74.38 207 THR A C 1
ATOM 1670 O O . THR A 1 207 ? -0.347 -13.076 17.773 1.00 74.38 207 THR A O 1
ATOM 1673 N N . ASN A 1 208 ? -1.544 -14.673 16.763 1.00 68.94 208 ASN A N 1
ATOM 1674 C CA . ASN A 1 208 ? -0.447 -15.155 15.923 1.00 68.94 208 ASN A CA 1
ATOM 1675 C C . ASN A 1 208 ? -0.225 -14.310 14.659 1.00 68.94 208 ASN A C 1
ATOM 1677 O O . ASN A 1 208 ? 0.743 -14.524 13.930 1.00 68.94 208 ASN A O 1
ATOM 1681 N N . SER A 1 209 ? -1.091 -13.330 14.396 1.00 70.19 209 SER A N 1
ATOM 1682 C CA . SER A 1 209 ? -1.040 -12.481 13.205 1.00 70.19 209 SER A CA 1
ATOM 1683 C C . SER A 1 209 ? -1.394 -11.035 13.534 1.00 70.19 209 SER A C 1
ATOM 1685 O O . SER A 1 209 ? -2.097 -10.776 14.508 1.00 70.19 209 SER A O 1
ATOM 1687 N N . ALA A 1 210 ? -0.981 -10.106 12.670 1.00 76.25 210 ALA A N 1
ATOM 1688 C CA . ALA A 1 210 ? -1.432 -8.721 12.735 1.00 76.25 210 ALA A CA 1
ATOM 1689 C C . ALA A 1 210 ? -2.966 -8.627 12.698 1.00 76.25 210 ALA A C 1
ATOM 1691 O O . ALA A 1 210 ? -3.652 -9.465 12.096 1.00 76.25 210 ALA A O 1
ATOM 1692 N N . ASN A 1 211 ? -3.492 -7.589 13.341 1.00 85.56 211 ASN A N 1
ATOM 1693 C CA . ASN A 1 211 ? -4.922 -7.328 13.414 1.00 85.56 211 ASN A CA 1
ATOM 1694 C C . ASN A 1 211 ? -5.277 -6.151 12.510 1.00 85.56 211 ASN A C 1
ATOM 1696 O O . ASN A 1 211 ? -4.608 -5.123 12.545 1.00 85.56 211 ASN A O 1
ATOM 1700 N N . LYS A 1 212 ? -6.338 -6.284 11.711 1.00 89.31 212 LYS A N 1
ATOM 1701 C CA . LYS A 1 212 ? -6.855 -5.186 10.882 1.00 89.31 212 LYS A CA 1
ATOM 1702 C C . LYS A 1 212 ? -8.165 -4.685 11.463 1.00 89.31 212 LYS A C 1
ATOM 1704 O O . LYS A 1 212 ? -9.114 -5.461 11.598 1.00 89.31 212 LYS A O 1
ATOM 1709 N N . ILE A 1 213 ? -8.218 -3.396 11.776 1.00 91.00 213 ILE A N 1
ATOM 1710 C CA . ILE A 1 213 ? -9.414 -2.717 12.272 1.00 91.00 213 ILE A CA 1
ATOM 1711 C C . ILE A 1 213 ? -9.774 -1.627 11.282 1.00 91.00 213 ILE A C 1
ATOM 1713 O O . ILE A 1 213 ? -8.960 -0.757 10.999 1.00 91.00 213 ILE A O 1
ATOM 1717 N N . SER A 1 214 ? -10.991 -1.645 10.753 1.00 91.38 214 SER A N 1
ATOM 1718 C CA . SER A 1 214 ? -11.466 -0.564 9.895 1.00 91.38 214 SER A CA 1
ATOM 1719 C C . SER A 1 214 ? -12.807 -0.023 10.337 1.00 91.38 214 SER A C 1
ATOM 1721 O O . SER A 1 214 ? -13.611 -0.743 10.922 1.00 91.38 214 SER A O 1
ATOM 1723 N N . LEU A 1 215 ? -13.038 1.248 10.039 1.00 91.25 215 LEU A N 1
ATOM 1724 C CA . LEU A 1 215 ? -14.246 1.964 10.407 1.00 91.25 215 LEU A CA 1
ATOM 1725 C C . LEU A 1 215 ? -14.768 2.739 9.204 1.00 91.25 215 LEU A C 1
ATOM 1727 O O . LEU A 1 215 ? -14.009 3.437 8.530 1.00 91.25 215 LEU A O 1
ATOM 1731 N N . ARG A 1 216 ? -16.069 2.632 8.954 1.00 91.12 216 ARG A N 1
ATOM 1732 C CA . ARG A 1 216 ? -16.799 3.402 7.940 1.00 91.12 216 ARG A CA 1
ATOM 1733 C C . ARG A 1 216 ? -18.221 3.685 8.412 1.00 91.12 216 ARG A C 1
ATOM 1735 O O . ARG A 1 216 ? -18.657 3.141 9.423 1.00 91.12 216 ARG A O 1
ATOM 1742 N N . ARG A 1 217 ? -18.966 4.514 7.680 1.00 88.44 217 ARG A N 1
ATOM 1743 C CA . ARG A 1 217 ? -20.411 4.667 7.921 1.00 88.44 217 ARG A CA 1
ATOM 1744 C C . ARG A 1 217 ? -21.132 3.344 7.624 1.00 88.44 217 ARG A C 1
ATOM 1746 O O . ARG A 1 217 ? -20.760 2.648 6.679 1.00 88.44 217 ARG A O 1
ATOM 1753 N N . LYS A 1 218 ? -22.138 2.993 8.435 1.00 88.56 218 LYS A N 1
ATOM 1754 C CA . LYS A 1 218 ? -22.996 1.809 8.208 1.00 88.56 218 LYS A CA 1
ATOM 1755 C C . LYS A 1 218 ? -23.839 1.974 6.946 1.00 88.56 218 LYS A C 1
ATOM 1757 O O . LYS A 1 218 ? -23.982 1.039 6.163 1.00 88.56 218 LYS A O 1
ATOM 1762 N N . ASP A 1 219 ? -24.385 3.172 6.782 1.00 83.69 219 ASP A N 1
ATOM 1763 C CA . ASP A 1 219 ? -25.259 3.535 5.678 1.00 83.69 219 ASP A CA 1
ATOM 1764 C C . ASP A 1 219 ? -24.497 3.530 4.343 1.00 83.69 219 ASP A C 1
ATOM 1766 O O . ASP A 1 219 ? -23.528 4.273 4.145 1.00 83.69 219 ASP A O 1
ATOM 1770 N N . LYS A 1 220 ? -24.948 2.663 3.434 1.00 71.25 220 LYS A N 1
ATOM 1771 C CA . LYS A 1 220 ? -24.368 2.479 2.103 1.00 71.25 220 LYS A CA 1
ATOM 1772 C C . LYS A 1 220 ? -24.736 3.605 1.140 1.00 71.25 220 LYS A C 1
ATOM 1774 O O . LYS A 1 220 ? -24.041 3.728 0.135 1.00 71.25 220 LYS A O 1
ATOM 1779 N N . ASP A 1 221 ? -25.738 4.422 1.429 1.00 74.31 221 ASP A N 1
ATOM 1780 C CA . ASP A 1 221 ? -26.122 5.545 0.566 1.00 74.31 221 ASP A CA 1
ATOM 1781 C C . ASP A 1 221 ? -25.260 6.780 0.860 1.00 74.31 221 ASP A C 1
ATOM 1783 O O . ASP A 1 221 ? -25.061 7.655 0.022 1.00 74.31 221 ASP A O 1
ATOM 1787 N N . LYS A 1 222 ? -24.601 6.796 2.024 1.00 72.81 222 LYS A N 1
ATOM 1788 C CA . LYS A 1 222 ? -23.648 7.834 2.446 1.00 72.81 222 LYS A CA 1
ATOM 1789 C C . LYS A 1 222 ? -22.192 7.483 2.134 1.00 72.81 222 LYS A C 1
ATOM 1791 O O . LYS A 1 222 ? -21.285 7.974 2.809 1.00 72.81 222 LYS A O 1
ATOM 1796 N N . ARG A 1 223 ? -21.938 6.664 1.105 1.00 69.81 223 ARG A N 1
ATOM 1797 C CA . ARG A 1 223 ? -20.584 6.207 0.720 1.00 69.81 223 ARG A CA 1
ATOM 1798 C C . ARG A 1 223 ? -19.602 7.328 0.413 1.00 69.81 223 ARG A C 1
ATOM 1800 O O . ARG A 1 223 ? -18.411 7.103 0.566 1.00 69.81 223 ARG A O 1
ATOM 1807 N N . HIS A 1 224 ? -20.086 8.498 0.008 1.00 80.25 224 HIS A N 1
ATOM 1808 C CA . HIS A 1 224 ? -19.257 9.657 -0.332 1.00 80.25 224 HIS A CA 1
ATOM 1809 C C . HIS A 1 224 ? -19.147 10.673 0.818 1.00 80.25 224 HIS A C 1
ATOM 1811 O O . HIS A 1 224 ? -18.376 11.625 0.736 1.00 80.25 224 HIS A O 1
ATOM 1817 N N . LYS A 1 225 ? -19.902 10.486 1.913 1.00 83.56 225 LYS A N 1
ATOM 1818 C CA . LYS A 1 225 ? -19.941 11.428 3.037 1.00 83.56 225 LYS A CA 1
ATOM 1819 C C . LYS A 1 225 ? -18.690 11.290 3.899 1.00 83.56 225 LYS A C 1
ATOM 1821 O O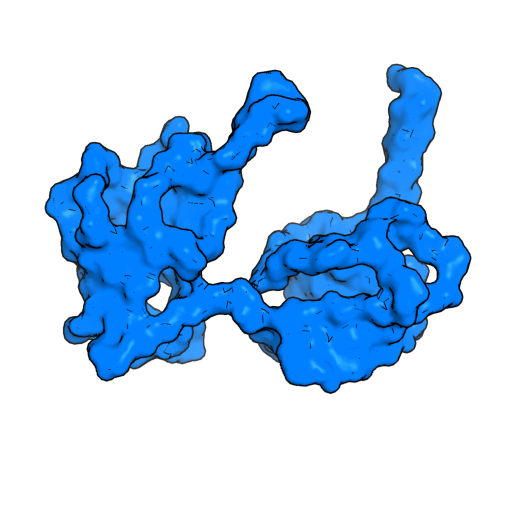 . LYS A 1 225 ? -18.363 10.197 4.359 1.00 83.56 225 LYS A O 1
ATOM 1826 N N . ASN A 1 226 ? -18.065 12.423 4.216 1.00 85.31 226 ASN A N 1
ATOM 1827 C CA . ASN A 1 226 ? -16.871 12.461 5.058 1.00 85.31 226 ASN A CA 1
ATOM 1828 C C . ASN A 1 226 ? -17.127 11.795 6.412 1.00 85.31 226 ASN A C 1
ATOM 1830 O O . ASN A 1 226 ? -18.082 12.140 7.113 1.00 85.31 226 ASN A O 1
ATOM 1834 N N . LEU A 1 227 ? -16.285 10.833 6.778 1.00 85.50 227 LEU A N 1
ATOM 1835 C CA . LEU A 1 227 ? -16.351 10.127 8.050 1.00 85.50 227 LEU A CA 1
ATOM 1836 C C . LEU A 1 227 ? -15.919 11.041 9.207 1.00 85.50 227 LEU A C 1
ATOM 1838 O O . LEU A 1 227 ? -16.513 10.957 10.271 1.00 85.50 227 LEU A O 1
ATOM 1842 N N . ASN A 1 228 ? -14.931 11.918 8.979 1.00 79.88 228 ASN A N 1
ATOM 1843 C CA . ASN A 1 228 ? -14.385 12.945 9.885 1.00 79.88 228 ASN A CA 1
ATOM 1844 C C . ASN A 1 228 ? -14.479 12.687 11.408 1.00 79.88 228 ASN A C 1
ATOM 1846 O O . ASN A 1 228 ? -14.825 13.590 12.164 1.00 79.88 228 ASN A O 1
ATOM 1850 N N . ILE A 1 229 ? -14.132 11.484 11.863 1.00 78.81 229 ILE A N 1
ATOM 1851 C CA . ILE A 1 229 ? -13.907 11.214 13.290 1.00 78.81 229 ILE A CA 1
ATOM 1852 C C . ILE A 1 229 ? -12.488 11.656 13.702 1.00 78.81 229 ILE A C 1
ATOM 1854 O O . ILE A 1 229 ? -11.555 11.571 12.894 1.00 78.81 229 ILE A O 1
ATOM 1858 N N . LYS A 1 230 ? -12.310 12.127 14.941 1.00 73.25 230 LYS A N 1
ATOM 1859 C CA . LYS A 1 230 ? -11.012 12.407 15.581 1.00 73.25 230 LYS A CA 1
ATOM 1860 C C . LYS A 1 230 ? -10.272 11.106 15.899 1.00 73.25 230 LYS A C 1
ATOM 1862 O O . LYS A 1 230 ? -9.068 11.021 15.639 1.00 73.25 230 LYS A O 1
ATOM 1867 N N . GLY A 1 231 ? -10.974 10.086 16.398 1.00 73.31 231 GLY A N 1
ATOM 1868 C CA . GLY A 1 231 ? -10.386 8.770 16.672 1.00 73.31 231 GLY A CA 1
ATOM 1869 C C . GLY A 1 231 ? -11.187 7.890 17.634 1.00 73.31 231 GLY A C 1
ATOM 1870 O O . GLY A 1 231 ? -12.308 8.209 18.022 1.00 73.31 231 GLY A O 1
ATOM 1871 N N . LEU A 1 232 ? -10.583 6.768 18.014 1.00 81.56 232 LEU A N 1
ATOM 1872 C CA . LEU A 1 232 ? -11.089 5.805 18.988 1.00 81.56 232 LEU A CA 1
ATOM 1873 C C . LEU A 1 232 ? -9.926 5.207 19.801 1.00 81.56 232 LEU A C 1
ATOM 1875 O O . LEU A 1 232 ? -8.766 5.254 19.387 1.00 81.56 232 LEU A O 1
ATOM 1879 N N . LYS A 1 233 ? -10.221 4.652 20.970 1.00 82.19 233 LYS A N 1
ATOM 1880 C CA . LYS A 1 233 ? -9.249 4.052 21.887 1.00 82.19 233 LYS A CA 1
ATOM 1881 C C . LYS A 1 233 ? -9.595 2.579 22.098 1.00 82.19 233 LYS A C 1
ATOM 1883 O O . LYS A 1 233 ? -10.739 2.271 22.399 1.00 82.19 233 LYS A O 1
ATOM 1888 N N . LEU A 1 234 ? -8.637 1.669 21.932 1.00 79.12 234 LEU A N 1
ATOM 1889 C CA . LEU A 1 234 ? -8.770 0.274 22.360 1.00 79.12 234 LEU A CA 1
ATOM 1890 C C . LEU A 1 234 ? -8.099 0.110 23.716 1.00 79.12 234 LEU A C 1
ATOM 1892 O O . LEU A 1 234 ? -6.905 0.370 23.852 1.00 79.12 234 LEU A O 1
ATOM 1896 N N . ILE A 1 235 ? -8.864 -0.366 24.684 1.00 79.62 235 ILE A N 1
ATOM 1897 C CA . ILE A 1 235 ? -8.454 -0.559 26.069 1.00 79.62 235 ILE A CA 1
ATOM 1898 C C . ILE A 1 235 ? -8.421 -2.057 26.352 1.00 79.62 235 ILE A C 1
ATOM 1900 O O . ILE A 1 235 ? -9.383 -2.767 26.054 1.00 79.62 235 ILE A O 1
ATOM 1904 N N . LEU A 1 236 ? -7.311 -2.524 26.916 1.00 74.31 236 LEU A N 1
ATOM 1905 C CA . LEU A 1 236 ? -7.145 -3.894 27.385 1.00 74.31 236 LEU A CA 1
ATOM 1906 C C . LEU A 1 236 ? -8.057 -4.173 28.594 1.00 74.31 236 LEU A C 1
ATOM 1908 O O . LEU A 1 236 ? -8.113 -3.351 29.510 1.00 74.31 236 LEU A O 1
ATOM 1912 N N . LYS A 1 237 ? -8.739 -5.324 28.610 1.00 68.44 237 LYS A N 1
ATOM 1913 C CA . LYS A 1 237 ? -9.545 -5.797 29.741 1.00 68.44 237 LYS A CA 1
ATOM 1914 C C . LYS A 1 237 ? -9.347 -7.272 30.056 1.00 68.44 237 LYS A C 1
ATOM 1916 O O . LYS A 1 237 ? -9.205 -8.079 29.108 1.00 68.44 237 LYS A O 1
#

Sequence (237 aa):
IIDFEKQLLKGIGQWLEINGEAIYNTKISDIKEQNWGVVTAKPKKLYLHVMDYPQSDKLVLSGIDADIKKIHPLFDRNLSLKSTRNGSDIIIDLPVSSNIHNYSTVLVFEYNGSLNSTQSSTVIADSKGEFILKKSNAEKYHSFSGYDYYSNKSTVVKYLWNLSKAAEVNFEIEFIDNFNESLLLIVNNKEFIIEAKKQKISIRLKTNSANKISLRRKDKDKRHKNLNIKGLKLILK

Radius of gyration: 21.58 Å; chains: 1; bounding box: 48×35×65 Å